Protein AF-A0A8D9DWK7-F1 (afdb_monomer_lite)

Sequence (201 aa):
RKIYSLSERMEHFSRADKKVIRKCDRQAKQMWLTIWAVIVFATLGLVLEPVPPLPQNELEIRATIYGTEHPERRLPLTIKIPFADESASWTYGILYACEVYILMVFYAVFASIAMSILPVTLIHARGQYEILSQFVRLIGREHRNYLGERIFYLNIGKNKFVVIEKEKEDSLGFLTPNQLKRRREKMRVEELRRQKVYEAY

pLDDT: mean 83.46, std 10.23, range [48.53, 94.69]

Structure (mmCIF, N/CA/C/O backbone):
data_AF-A0A8D9DWK7-F1
#
_entry.id   AF-A0A8D9DWK7-F1
#
loop_
_atom_site.group_PDB
_atom_site.id
_atom_site.type_symbol
_atom_site.label_atom_id
_atom_site.label_alt_id
_atom_site.label_comp_id
_atom_site.label_asym_id
_atom_site.label_entity_id
_atom_site.label_seq_id
_atom_site.pdbx_PDB_ins_code
_atom_site.Cartn_x
_atom_site.Cartn_y
_atom_site.Cartn_z
_atom_site.occupancy
_atom_site.B_iso_or_equiv
_atom_site.auth_seq_id
_atom_site.auth_comp_id
_atom_site.auth_asym_id
_atom_site.auth_atom_id
_atom_site.pdbx_PDB_model_num
ATOM 1 N N . ARG A 1 1 ? -20.701 22.281 8.765 1.00 67.50 1 ARG A N 1
ATOM 2 C CA . ARG A 1 1 ? -20.808 21.983 10.222 1.00 67.50 1 ARG A CA 1
ATOM 3 C C . ARG A 1 1 ? -21.185 20.527 10.537 1.00 67.50 1 ARG A C 1
ATOM 5 O O . ARG A 1 1 ? -20.468 19.929 11.321 1.00 67.50 1 ARG A O 1
ATOM 12 N N . LYS A 1 2 ? -22.224 19.921 9.931 1.00 73.81 2 LYS A N 1
ATOM 13 C CA . LYS A 1 2 ? -22.641 18.530 10.250 1.00 73.81 2 LYS A CA 1
ATOM 14 C C . LYS A 1 2 ? -21.576 17.445 9.974 1.00 73.81 2 LYS A C 1
ATOM 16 O O . LYS A 1 2 ? -21.460 16.512 10.759 1.00 73.81 2 LYS A O 1
ATOM 21 N N . ILE A 1 3 ? -20.770 17.590 8.917 1.00 71.31 3 ILE A N 1
ATOM 22 C CA . ILE A 1 3 ? -19.713 16.618 8.558 1.00 71.31 3 ILE A CA 1
ATOM 23 C C . ILE A 1 3 ? -18.600 16.575 9.619 1.00 71.31 3 ILE A C 1
ATOM 25 O O . ILE A 1 3 ? -18.246 15.499 10.091 1.00 71.31 3 ILE A O 1
ATOM 29 N N . TYR A 1 4 ? -18.124 17.737 10.077 1.00 74.88 4 TYR A N 1
ATOM 30 C CA . TYR A 1 4 ? -17.103 17.828 11.129 1.00 74.88 4 TYR A CA 1
ATOM 31 C C . TYR A 1 4 ? -17.552 17.178 12.442 1.00 74.88 4 TYR A C 1
ATOM 33 O O . TYR A 1 4 ? -16.812 16.384 13.012 1.00 74.88 4 TYR A O 1
ATOM 41 N N . SER A 1 5 ? -18.797 17.419 12.872 1.00 76.31 5 SER A N 1
ATOM 42 C CA . SER A 1 5 ? -19.328 16.786 14.089 1.00 76.31 5 SER A CA 1
ATOM 43 C C . SER A 1 5 ? -19.478 15.265 13.973 1.00 76.31 5 SER A C 1
ATOM 45 O O . SER A 1 5 ? -19.473 14.565 14.983 1.00 76.31 5 SER A O 1
ATOM 47 N N . LEU A 1 6 ? -19.643 14.743 12.752 1.00 67.38 6 LEU A N 1
ATOM 48 C CA . LEU A 1 6 ? -19.707 13.304 12.510 1.00 67.38 6 LEU A CA 1
ATOM 49 C C . LEU A 1 6 ? -18.304 12.687 12.584 1.00 67.38 6 LEU A C 1
ATOM 51 O O . LEU A 1 6 ? -18.122 11.677 13.256 1.00 67.38 6 LEU A O 1
ATOM 55 N N . SER A 1 7 ? -17.316 13.351 11.975 1.00 71.00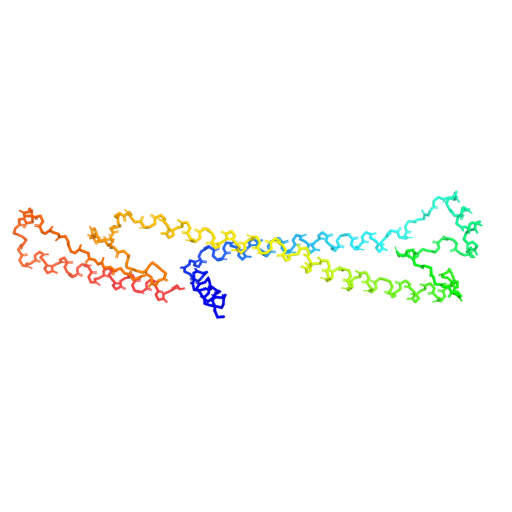 7 SER A N 1
ATOM 56 C CA . SER A 1 7 ? -15.902 12.962 12.027 1.00 71.00 7 SER A CA 1
ATOM 57 C C . SER A 1 7 ? -15.370 12.912 13.461 1.00 71.00 7 SER A C 1
ATOM 59 O O . SER A 1 7 ? -14.775 11.920 13.868 1.00 71.00 7 SER A O 1
ATOM 61 N N . GLU A 1 8 ? -15.652 13.940 14.262 1.00 75.19 8 GLU A N 1
ATOM 62 C CA . GLU A 1 8 ? -15.210 14.031 15.660 1.00 75.19 8 GLU A CA 1
ATOM 63 C C . GLU A 1 8 ? -15.823 12.917 16.532 1.00 75.19 8 GLU A C 1
ATOM 65 O O . GLU A 1 8 ? -15.163 12.312 17.379 1.00 75.19 8 GLU A O 1
ATOM 70 N N . ARG A 1 9 ? -17.090 12.561 16.275 1.00 70.81 9 ARG A N 1
ATOM 71 C CA . ARG A 1 9 ? -17.727 11.405 16.923 1.00 70.81 9 ARG A CA 1
ATOM 72 C C . ARG A 1 9 ? -17.075 10.092 16.494 1.00 70.81 9 ARG A C 1
ATOM 74 O O . ARG A 1 9 ? -16.849 9.239 17.349 1.00 70.81 9 ARG A O 1
ATOM 81 N N . MET A 1 10 ? -16.757 9.928 15.210 1.00 66.69 10 MET A N 1
ATOM 82 C CA . MET A 1 10 ? -16.083 8.731 14.693 1.00 66.69 10 MET A CA 1
ATOM 83 C C . MET A 1 10 ? -14.682 8.551 15.291 1.00 66.69 10 MET A C 1
ATOM 85 O O . MET A 1 10 ? -14.322 7.426 15.633 1.00 66.69 10 MET A O 1
ATOM 89 N N . GLU A 1 11 ? -13.925 9.630 15.502 1.00 71.25 11 GLU A N 1
ATOM 90 C CA . GLU A 1 11 ? -12.631 9.569 16.198 1.00 71.25 11 GLU A CA 1
ATOM 91 C C . GLU A 1 11 ? -12.769 9.118 17.652 1.00 71.25 11 GLU A C 1
ATOM 93 O O . GLU A 1 11 ? -12.003 8.269 18.118 1.00 71.25 11 GLU A O 1
ATOM 98 N N . HIS A 1 12 ? -13.765 9.640 18.372 1.00 71.75 12 HIS A N 1
ATOM 99 C CA . HIS A 1 12 ? -14.040 9.202 19.737 1.00 71.75 12 HIS A CA 1
ATOM 100 C C . HIS A 1 12 ? -14.403 7.714 19.804 1.00 71.75 12 HIS A C 1
ATOM 102 O O . HIS A 1 12 ? -13.916 7.014 20.694 1.00 71.75 12 HIS A O 1
ATOM 108 N N . PHE A 1 13 ? -15.200 7.214 18.853 1.00 66.00 13 PHE A N 1
ATOM 109 C CA . PHE A 1 13 ? -15.535 5.791 18.766 1.00 66.00 13 PHE A CA 1
ATOM 110 C C . PHE A 1 13 ? -14.315 4.923 18.458 1.00 66.00 13 PHE A C 1
ATOM 112 O O . PHE A 1 13 ? -14.134 3.891 19.105 1.00 66.00 13 PHE A O 1
ATOM 119 N N . SER A 1 14 ? -13.444 5.359 17.544 1.00 64.25 14 SER A N 1
ATOM 120 C CA . SER A 1 14 ? -12.220 4.625 17.214 1.00 64.25 14 SER A CA 1
ATOM 121 C C . SER A 1 14 ? -11.303 4.424 18.420 1.00 64.25 14 SER A C 1
ATOM 123 O O . SER A 1 14 ? -10.562 3.454 18.430 1.00 64.25 14 SER A O 1
ATOM 125 N N . ARG A 1 15 ? -11.354 5.275 19.456 1.00 71.12 15 ARG A N 1
ATOM 126 C CA . ARG A 1 15 ? -10.507 5.149 20.66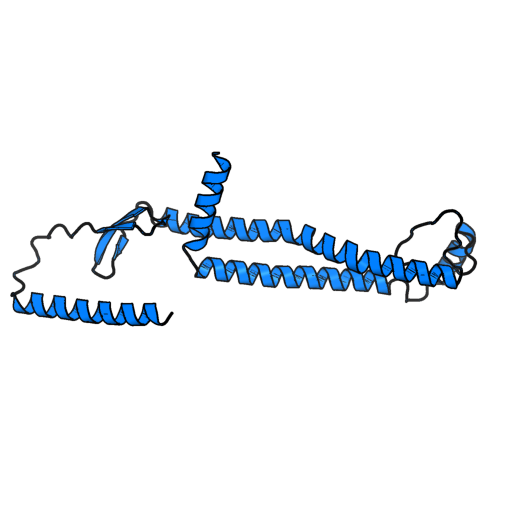1 1.00 71.12 15 ARG A CA 1
ATOM 127 C C . ARG A 1 15 ? -11.063 4.215 21.745 1.00 71.12 15 ARG A C 1
ATOM 129 O O . ARG A 1 15 ? -10.357 3.960 22.719 1.00 71.12 15 ARG A O 1
ATOM 136 N N . ALA A 1 16 ? -12.292 3.715 21.604 1.00 72.88 16 ALA A N 1
ATOM 137 C CA . ALA A 1 16 ? -12.978 2.982 22.670 1.00 72.88 16 ALA A CA 1
ATOM 138 C C . ALA A 1 16 ? -12.396 1.582 22.942 1.00 72.88 16 ALA A C 1
ATOM 140 O O . ALA A 1 16 ? -12.347 1.161 24.096 1.00 72.88 16 ALA A O 1
ATOM 141 N N . ASP A 1 17 ? -11.911 0.876 21.912 1.00 81.62 17 ASP A N 1
ATOM 142 C CA . ASP A 1 17 ? -11.337 -0.467 22.062 1.00 81.62 17 ASP A CA 1
ATOM 143 C C . ASP A 1 17 ? -9.911 -0.552 21.497 1.00 81.62 17 ASP A C 1
ATOM 145 O O . ASP A 1 17 ? -9.681 -0.775 20.304 1.00 81.62 17 ASP A O 1
ATOM 149 N N . LYS A 1 18 ? -8.923 -0.444 22.396 1.00 83.75 18 LYS A N 1
ATOM 150 C CA . LYS A 1 18 ? -7.494 -0.564 22.064 1.00 83.75 18 LYS A CA 1
ATOM 151 C C . LYS A 1 18 ? -7.148 -1.901 21.388 1.00 83.75 18 LYS A C 1
ATOM 153 O O . LYS A 1 18 ? -6.175 -1.947 20.635 1.00 83.75 18 LYS A O 1
ATOM 158 N N . LYS A 1 19 ? -7.887 -2.990 21.646 1.00 88.00 19 LYS A N 1
ATOM 159 C CA . LYS A 1 19 ? -7.605 -4.306 21.046 1.00 88.00 19 LYS A CA 1
ATOM 160 C C . LYS A 1 19 ? -7.965 -4.319 19.564 1.00 88.00 19 LYS A C 1
ATOM 162 O O . LYS A 1 19 ? -7.156 -4.784 18.761 1.00 88.00 19 LYS A O 1
ATOM 167 N N . VAL A 1 20 ? -9.129 -3.774 19.203 1.00 87.44 20 VAL A N 1
ATOM 168 C CA . VAL A 1 20 ? -9.559 -3.662 17.798 1.00 87.44 20 VAL A CA 1
ATOM 169 C C . VAL A 1 20 ? -8.602 -2.755 17.025 1.00 87.44 20 VAL A C 1
ATOM 171 O O . VAL A 1 20 ? -8.121 -3.154 15.967 1.00 87.44 20 VAL A O 1
ATOM 174 N N . ILE A 1 21 ? -8.212 -1.609 17.598 1.00 86.94 21 ILE A N 1
ATOM 175 C CA . ILE A 1 21 ? -7.239 -0.696 16.972 1.00 86.94 21 ILE A CA 1
ATOM 176 C C . ILE A 1 21 ? -5.911 -1.407 16.691 1.00 86.94 21 ILE A C 1
ATOM 178 O O . ILE A 1 21 ? -5.421 -1.367 15.566 1.00 86.94 21 ILE A O 1
ATOM 182 N N . ARG A 1 22 ? -5.330 -2.098 17.686 1.00 90.56 22 ARG A N 1
ATOM 183 C CA . ARG A 1 22 ? -4.053 -2.820 17.517 1.00 90.56 22 ARG A CA 1
ATOM 184 C C . ARG A 1 22 ? -4.144 -3.913 16.449 1.00 90.56 22 ARG A C 1
ATOM 186 O O . ARG A 1 22 ? -3.185 -4.131 15.713 1.00 90.56 22 ARG A O 1
ATOM 193 N N . LYS A 1 23 ? -5.286 -4.601 16.357 1.00 92.25 23 LYS A N 1
ATOM 194 C CA . LYS A 1 23 ? -5.543 -5.614 15.325 1.00 92.25 23 LYS A CA 1
ATOM 195 C C . LYS A 1 23 ? -5.585 -4.980 13.930 1.00 92.25 23 LYS A C 1
ATOM 197 O O . LYS A 1 23 ? -4.902 -5.477 13.037 1.00 92.25 23 LYS A O 1
ATOM 202 N N . CYS A 1 24 ? -6.323 -3.882 13.758 1.00 90.75 24 CYS A N 1
ATOM 203 C CA . CYS A 1 24 ? -6.391 -3.138 12.498 1.00 90.75 24 CYS A CA 1
ATOM 204 C C . CYS A 1 24 ? -5.027 -2.553 12.095 1.00 90.75 24 CYS A C 1
ATOM 206 O O . CYS A 1 24 ? -4.643 -2.680 10.938 1.00 90.75 24 CYS A O 1
ATOM 208 N N . ASP A 1 25 ? -4.265 -1.990 13.037 1.00 90.62 25 ASP A N 1
ATOM 209 C CA . ASP A 1 25 ? -2.913 -1.460 12.794 1.00 90.62 25 ASP A CA 1
ATOM 210 C C . ASP A 1 25 ? -1.948 -2.556 12.318 1.00 90.62 25 ASP A C 1
ATOM 212 O O . ASP A 1 25 ? -1.252 -2.392 11.316 1.00 90.62 25 ASP A O 1
ATOM 216 N N . ARG A 1 26 ? -1.955 -3.726 12.974 1.00 94.19 26 ARG A N 1
ATOM 217 C CA . ARG A 1 26 ? -1.143 -4.873 12.540 1.00 94.19 26 ARG A CA 1
ATOM 218 C C . ARG A 1 26 ? -1.507 -5.321 11.122 1.00 94.19 26 ARG A C 1
ATOM 220 O O . ARG A 1 26 ? -0.609 -5.598 10.330 1.00 94.19 26 ARG A O 1
ATOM 227 N N . GLN A 1 27 ? -2.800 -5.382 10.803 1.00 94.19 27 GLN A N 1
ATOM 228 C CA . GLN A 1 27 ? -3.271 -5.738 9.462 1.00 94.19 27 GLN A CA 1
ATOM 229 C C . GLN A 1 27 ? -2.859 -4.694 8.418 1.00 94.19 27 GLN A C 1
ATOM 231 O O . GLN A 1 27 ? -2.361 -5.066 7.359 1.00 94.19 27 GLN A O 1
ATOM 236 N N . ALA A 1 28 ? -2.993 -3.403 8.732 1.00 91.12 28 ALA A N 1
ATOM 237 C CA . ALA A 1 28 ? -2.584 -2.316 7.850 1.00 91.12 28 ALA A CA 1
ATOM 238 C C . ALA A 1 28 ? -1.074 -2.350 7.568 1.00 91.12 28 ALA A C 1
ATOM 240 O O . ALA A 1 28 ? -0.671 -2.256 6.413 1.00 91.12 28 ALA A O 1
ATOM 241 N N . LYS A 1 29 ? -0.241 -2.576 8.593 1.00 92.44 29 LYS A N 1
ATOM 242 C CA . LYS A 1 29 ? 1.216 -2.725 8.441 1.00 92.44 29 LYS A CA 1
ATOM 243 C C . LYS A 1 29 ? 1.595 -3.915 7.568 1.00 92.44 29 LYS A C 1
ATOM 245 O O . LYS A 1 29 ? 2.410 -3.773 6.663 1.00 92.44 29 LYS A O 1
ATOM 250 N N . GLN A 1 30 ? 0.998 -5.081 7.815 1.00 94.38 30 GLN A N 1
ATOM 251 C CA . GLN A 1 30 ? 1.268 -6.281 7.020 1.00 94.38 30 GLN A CA 1
ATOM 252 C C . GLN A 1 30 ? 0.886 -6.079 5.550 1.00 94.38 30 GLN A C 1
ATOM 254 O O . GLN A 1 30 ? 1.629 -6.454 4.644 1.00 94.38 30 GLN A O 1
ATOM 259 N N . MET A 1 31 ? -0.261 -5.454 5.313 1.00 93.38 31 MET A N 1
ATOM 260 C CA . MET A 1 31 ? -0.733 -5.141 3.975 1.00 93.38 31 MET A CA 1
ATOM 261 C C . MET A 1 31 ? 0.151 -4.108 3.274 1.00 93.38 31 MET A C 1
ATOM 263 O O . MET A 1 31 ? 0.509 -4.312 2.120 1.00 93.38 31 MET A O 1
ATOM 267 N N . TRP A 1 32 ? 0.559 -3.049 3.977 1.00 90.81 32 TRP A N 1
ATOM 268 C CA . TRP A 1 32 ? 1.497 -2.053 3.460 1.00 90.81 32 TRP A CA 1
ATOM 269 C C . TRP A 1 32 ? 2.817 -2.695 3.029 1.00 90.81 32 TRP A C 1
ATOM 271 O O . TRP A 1 32 ? 3.271 -2.460 1.914 1.00 90.81 32 TRP A O 1
ATOM 281 N N . LEU A 1 33 ? 3.391 -3.560 3.873 1.00 93.25 33 LEU A N 1
ATOM 282 C CA . LEU A 1 33 ? 4.607 -4.312 3.549 1.00 93.25 33 LEU A CA 1
ATOM 283 C C . LEU A 1 33 ? 4.420 -5.201 2.315 1.00 93.25 33 LEU A C 1
ATOM 285 O O . LEU A 1 33 ? 5.313 -5.281 1.480 1.00 93.25 33 LEU A O 1
ATOM 289 N N . THR A 1 34 ? 3.254 -5.837 2.181 1.00 93.94 34 THR A N 1
ATOM 290 C CA . THR A 1 34 ? 2.943 -6.698 1.030 1.00 93.94 34 THR A CA 1
ATOM 291 C C . THR A 1 34 ? 2.846 -5.882 -0.260 1.00 93.94 34 THR A C 1
ATOM 293 O O . THR A 1 34 ? 3.445 -6.257 -1.262 1.00 93.94 34 THR A O 1
ATOM 296 N N . ILE A 1 35 ? 2.148 -4.741 -0.233 1.00 93.19 35 ILE A N 1
ATOM 297 C CA . ILE A 1 35 ? 2.045 -3.823 -1.378 1.00 93.19 35 ILE A CA 1
ATOM 298 C C . ILE A 1 35 ? 3.435 -3.316 -1.773 1.00 93.19 35 ILE A C 1
ATOM 300 O O . ILE A 1 35 ? 3.789 -3.359 -2.947 1.00 93.19 35 ILE A O 1
ATOM 304 N N . TRP A 1 36 ? 4.244 -2.894 -0.798 1.00 92.94 36 TRP A N 1
ATOM 305 C CA . TRP A 1 36 ? 5.612 -2.446 -1.051 1.00 92.94 36 TRP A CA 1
ATOM 306 C C . TRP A 1 36 ? 6.482 -3.531 -1.669 1.00 92.94 36 TRP A C 1
ATOM 308 O O . TRP A 1 36 ? 7.180 -3.256 -2.638 1.00 92.94 36 TRP A O 1
ATOM 318 N N . ALA A 1 37 ? 6.416 -4.761 -1.156 1.00 93.75 37 ALA A N 1
ATOM 319 C CA . ALA A 1 37 ? 7.161 -5.876 -1.725 1.00 93.75 37 ALA A CA 1
ATOM 320 C C . ALA A 1 37 ? 6.779 -6.099 -3.195 1.00 93.75 37 ALA A C 1
ATOM 322 O O . ALA A 1 37 ? 7.657 -6.153 -4.049 1.00 93.75 37 ALA A O 1
ATOM 323 N N . VAL A 1 38 ? 5.478 -6.153 -3.505 1.00 94.69 38 VAL A N 1
ATOM 324 C CA . VAL A 1 38 ? 4.989 -6.324 -4.883 1.00 94.69 38 VAL A CA 1
ATOM 325 C C . VAL A 1 38 ? 5.476 -5.196 -5.794 1.00 94.69 38 VAL A C 1
ATOM 327 O O . VAL A 1 38 ? 5.952 -5.472 -6.891 1.00 94.69 38 VAL A O 1
ATOM 330 N N . ILE A 1 39 ? 5.404 -3.942 -5.340 1.00 93.19 39 ILE A N 1
ATOM 331 C CA . ILE A 1 39 ? 5.868 -2.787 -6.117 1.00 93.19 39 ILE A CA 1
ATOM 332 C C . ILE A 1 39 ? 7.373 -2.869 -6.371 1.00 93.19 39 ILE A C 1
ATOM 334 O O . ILE A 1 39 ? 7.786 -2.688 -7.508 1.00 93.19 39 ILE A O 1
ATOM 338 N N . VAL A 1 40 ? 8.180 -3.181 -5.353 1.00 91.19 40 VAL A N 1
ATOM 339 C CA . VAL A 1 40 ? 9.640 -3.310 -5.490 1.00 91.19 40 VAL A CA 1
ATOM 340 C C . VAL A 1 40 ? 10.010 -4.435 -6.456 1.00 91.19 40 VAL A C 1
ATOM 342 O O . VAL A 1 40 ? 10.889 -4.255 -7.293 1.00 91.19 40 VAL A O 1
ATOM 345 N N . PHE A 1 41 ? 9.339 -5.587 -6.384 1.00 93.94 41 PHE A N 1
ATOM 346 C CA . PHE A 1 41 ? 9.583 -6.674 -7.334 1.00 93.94 41 PHE A CA 1
ATOM 347 C C . PHE A 1 41 ? 9.165 -6.299 -8.759 1.00 93.94 41 PHE A C 1
ATOM 349 O O . PHE A 1 41 ? 9.885 -6.616 -9.703 1.00 93.94 41 PHE A O 1
ATOM 356 N N . ALA A 1 42 ? 8.042 -5.597 -8.923 1.00 92.06 42 ALA A N 1
ATOM 357 C CA . ALA A 1 42 ? 7.590 -5.133 -10.230 1.00 92.06 42 ALA A CA 1
ATOM 358 C C . ALA A 1 42 ? 8.547 -4.094 -10.835 1.00 92.06 42 ALA A C 1
ATOM 360 O O . ALA A 1 42 ? 8.913 -4.211 -12.002 1.00 92.06 42 ALA A O 1
ATOM 361 N N . THR A 1 43 ? 9.000 -3.108 -10.052 1.00 90.94 43 THR A N 1
ATOM 362 C CA . THR A 1 43 ? 9.959 -2.102 -10.531 1.00 90.94 43 THR A CA 1
ATOM 363 C C . THR A 1 43 ? 11.315 -2.717 -10.835 1.00 90.94 43 THR A C 1
ATOM 365 O O . THR A 1 43 ? 11.912 -2.376 -11.852 1.00 90.94 43 THR A O 1
ATOM 368 N N . LEU A 1 44 ? 11.783 -3.665 -10.019 1.00 91.19 44 LEU A N 1
ATOM 369 C CA . LEU A 1 44 ? 13.006 -4.407 -10.307 1.00 91.19 44 LEU A CA 1
ATOM 370 C C . LEU A 1 44 ? 12.886 -5.187 -11.622 1.00 91.19 44 LEU A C 1
ATOM 372 O O . LEU A 1 44 ? 13.817 -5.168 -12.418 1.00 91.19 44 LEU A O 1
ATOM 376 N N . GLY A 1 45 ? 11.737 -5.820 -11.877 1.00 91.56 45 GLY A N 1
ATOM 377 C CA . GLY A 1 45 ? 11.457 -6.498 -13.143 1.00 91.56 45 GLY A CA 1
ATOM 378 C C . GLY A 1 45 ? 11.577 -5.564 -14.349 1.00 91.56 45 GLY A C 1
ATOM 379 O O . GLY A 1 45 ? 12.275 -5.904 -15.296 1.00 91.56 45 GLY A O 1
ATOM 380 N N . LEU A 1 46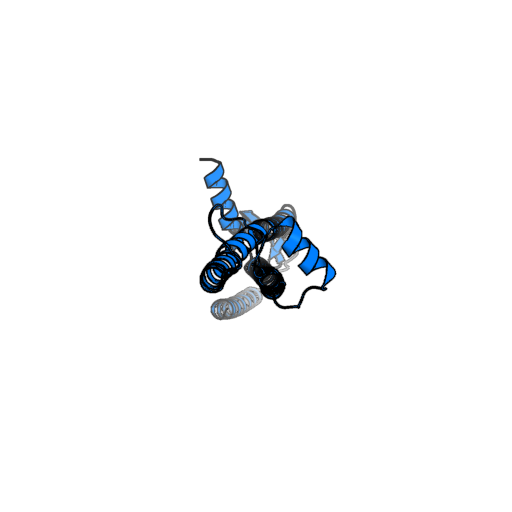 ? 10.987 -4.367 -14.277 1.00 90.94 46 LEU A N 1
ATOM 381 C CA . LEU A 1 46 ? 11.066 -3.357 -15.344 1.00 90.94 46 LEU A CA 1
ATOM 382 C C . LEU A 1 46 ? 12.494 -2.838 -15.569 1.00 90.94 46 LEU A C 1
ATOM 384 O O . LEU A 1 46 ? 12.911 -2.620 -16.700 1.00 90.94 46 LEU A O 1
ATOM 388 N N . VAL A 1 47 ? 13.268 -2.655 -14.496 1.00 90.56 47 VAL A N 1
ATOM 389 C CA . VAL A 1 47 ? 14.669 -2.209 -14.598 1.00 90.56 47 VAL A CA 1
ATOM 390 C C . VAL A 1 47 ? 15.574 -3.317 -15.146 1.00 90.56 47 VAL A C 1
ATOM 392 O O . VAL A 1 47 ? 16.558 -3.025 -15.821 1.00 90.56 47 VAL A O 1
ATOM 395 N N . LEU A 1 48 ? 15.262 -4.586 -14.867 1.00 90.94 48 LEU A N 1
ATOM 396 C CA . LEU A 1 48 ? 16.030 -5.734 -15.353 1.00 90.94 48 LEU A CA 1
ATOM 397 C C . LEU A 1 48 ? 15.600 -6.217 -16.743 1.00 90.94 48 LEU A C 1
ATOM 399 O O . LEU A 1 48 ? 16.388 -6.887 -17.401 1.00 90.94 48 LEU A O 1
ATOM 403 N N . GLU A 1 49 ? 14.402 -5.872 -17.215 1.00 89.50 49 GLU A N 1
ATOM 404 C CA . GLU A 1 49 ? 13.888 -6.215 -18.549 1.00 89.50 49 GLU A CA 1
ATOM 405 C C . GLU A 1 49 ? 14.852 -5.916 -19.718 1.00 89.50 49 GLU A C 1
ATOM 407 O O . GLU A 1 49 ? 14.960 -6.758 -20.614 1.00 89.50 49 GLU A O 1
ATOM 412 N N . PRO A 1 50 ? 15.591 -4.788 -19.753 1.00 87.25 50 PRO A N 1
ATOM 413 C CA . PRO A 1 50 ? 16.528 -4.524 -20.843 1.00 87.25 50 PRO A CA 1
ATOM 414 C C . PRO A 1 50 ? 17.826 -5.346 -20.778 1.00 87.25 50 PRO A C 1
ATOM 416 O O . PRO A 1 50 ? 18.550 -5.371 -21.772 1.00 87.25 50 PRO A O 1
ATOM 419 N N . VAL A 1 51 ? 18.132 -6.015 -19.657 1.00 87.75 51 VAL A N 1
ATOM 420 C CA . VAL A 1 51 ? 19.419 -6.707 -19.431 1.00 87.75 51 VAL A CA 1
ATOM 421 C C . VAL A 1 51 ? 19.588 -7.985 -20.270 1.00 87.75 51 VAL A C 1
ATOM 423 O O . VAL A 1 51 ? 20.677 -8.185 -20.812 1.00 87.75 51 VAL A O 1
ATOM 426 N N . PRO A 1 52 ? 18.582 -8.874 -20.406 1.00 91.25 52 PRO A N 1
ATOM 427 C CA . PRO A 1 52 ? 18.698 -10.041 -21.270 1.00 91.25 52 PRO A CA 1
ATOM 428 C C . PRO A 1 52 ? 18.876 -9.644 -22.744 1.00 91.25 52 PRO A C 1
ATOM 430 O O . PRO A 1 52 ? 18.197 -8.726 -23.217 1.00 91.25 52 PRO A O 1
ATOM 433 N N . PRO A 1 53 ? 19.742 -10.345 -23.497 1.00 89.62 53 PRO A N 1
ATOM 434 C CA . PRO A 1 53 ? 19.910 -10.090 -24.922 1.00 89.62 53 PRO A CA 1
ATOM 435 C C . PRO A 1 53 ? 18.633 -10.447 -25.695 1.00 89.62 53 PRO A C 1
ATOM 437 O O . PRO A 1 53 ? 17.968 -11.438 -25.384 1.00 89.62 53 PRO A O 1
ATOM 440 N N . LEU A 1 54 ? 18.302 -9.653 -26.718 1.00 90.19 54 LEU A N 1
ATOM 441 C CA . LEU A 1 54 ? 17.200 -9.976 -27.626 1.00 90.19 54 LEU A CA 1
ATOM 442 C C . LEU A 1 54 ? 17.613 -11.062 -28.621 1.00 90.19 54 LEU A C 1
ATOM 444 O O . LEU A 1 54 ? 18.789 -11.149 -28.991 1.00 90.19 54 LEU A O 1
ATOM 448 N N . PRO A 1 55 ? 16.648 -11.844 -29.124 1.00 93.62 55 PRO A N 1
ATOM 449 C CA . PRO A 1 55 ? 16.886 -12.684 -30.285 1.00 93.62 55 PRO A CA 1
ATOM 450 C C . PRO A 1 55 ? 17.189 -11.825 -31.533 1.00 93.62 55 PRO A C 1
ATOM 452 O O . PRO A 1 55 ? 16.722 -10.693 -31.672 1.00 93.62 55 PRO A O 1
ATOM 455 N N . GLN A 1 56 ? 18.006 -12.361 -32.448 1.00 93.88 56 GLN A N 1
ATOM 456 C CA . GLN A 1 56 ? 18.543 -11.628 -33.611 1.00 93.88 56 GLN A CA 1
ATOM 457 C C . GLN A 1 56 ? 17.457 -11.059 -34.534 1.00 93.88 56 GLN A C 1
ATOM 459 O O . GLN A 1 56 ? 17.581 -9.934 -35.010 1.00 93.88 56 GLN A O 1
ATOM 464 N N . ASN A 1 57 ? 16.360 -11.792 -34.717 1.00 94.62 57 ASN A N 1
ATOM 465 C CA . ASN A 1 57 ? 15.204 -11.351 -35.499 1.00 94.62 57 ASN A CA 1
ATOM 466 C C . ASN A 1 57 ? 14.594 -10.036 -34.975 1.00 94.62 57 ASN A C 1
ATOM 468 O O . ASN A 1 57 ? 14.187 -9.186 -35.761 1.00 94.62 57 ASN A O 1
ATOM 472 N N . GLU A 1 58 ? 14.541 -9.833 -33.657 1.00 90.31 58 GLU A N 1
ATOM 473 C CA . GLU A 1 58 ? 14.012 -8.599 -33.067 1.00 90.31 58 GLU A CA 1
ATOM 474 C C . GLU A 1 58 ? 14.979 -7.421 -33.218 1.00 90.31 58 GLU A C 1
ATOM 476 O O . GLU A 1 58 ? 14.539 -6.284 -33.414 1.00 90.31 58 GLU A O 1
ATOM 481 N N . LEU A 1 59 ? 16.289 -7.682 -33.165 1.00 91.44 59 LEU A N 1
ATOM 482 C CA . LEU A 1 59 ? 17.315 -6.667 -33.416 1.00 91.44 59 LEU A CA 1
ATOM 483 C C . LEU A 1 59 ? 17.246 -6.157 -34.859 1.00 91.44 59 LEU A C 1
ATOM 485 O O . LEU A 1 59 ? 17.278 -4.947 -35.075 1.00 91.44 59 LEU A O 1
ATOM 489 N N . GLU A 1 60 ? 17.079 -7.060 -35.828 1.00 92.38 60 GLU A N 1
ATOM 490 C CA . GLU A 1 60 ? 16.926 -6.713 -37.247 1.00 92.38 60 GLU A CA 1
ATOM 491 C C . GLU A 1 60 ? 15.679 -5.857 -37.490 1.00 92.38 60 GLU A C 1
ATOM 493 O O . GLU A 1 60 ? 15.750 -4.823 -38.159 1.00 92.38 60 GLU A O 1
ATOM 498 N N . ILE A 1 61 ? 14.543 -6.232 -36.892 1.00 89.62 61 ILE A N 1
ATOM 499 C CA . ILE A 1 61 ? 13.302 -5.450 -36.972 1.00 89.62 61 ILE A CA 1
ATOM 500 C C . ILE A 1 61 ? 13.514 -4.050 -36.389 1.00 89.62 61 ILE A C 1
ATOM 502 O O . ILE A 1 61 ? 13.102 -3.063 -36.999 1.00 89.62 61 ILE A O 1
ATOM 506 N N . ARG A 1 62 ? 14.172 -3.937 -35.229 1.00 85.56 62 ARG A N 1
ATOM 507 C CA . ARG A 1 62 ? 14.432 -2.639 -34.591 1.00 85.56 62 ARG A CA 1
ATOM 508 C C . ARG A 1 62 ? 15.354 -1.758 -35.423 1.00 85.56 62 ARG A C 1
ATOM 510 O O . ARG A 1 62 ? 15.013 -0.601 -35.650 1.00 85.56 62 ARG A O 1
ATOM 517 N N . ALA A 1 63 ? 16.463 -2.305 -35.914 1.00 87.62 63 ALA A N 1
ATOM 518 C CA . ALA A 1 63 ? 17.387 -1.578 -36.777 1.00 87.62 63 ALA A CA 1
ATOM 519 C C . ALA A 1 63 ? 16.685 -1.080 -38.051 1.00 87.62 63 ALA A C 1
ATOM 521 O O . ALA A 1 63 ? 16.843 0.075 -38.435 1.00 87.62 63 ALA A O 1
ATOM 522 N N . THR A 1 64 ? 15.843 -1.920 -38.662 1.00 89.44 64 THR A N 1
ATOM 523 C CA . THR A 1 64 ? 15.185 -1.601 -39.939 1.00 89.44 64 THR A CA 1
ATOM 524 C C . THR A 1 64 ? 14.030 -0.608 -39.783 1.00 89.44 64 THR A C 1
ATOM 526 O O . THR A 1 64 ? 13.906 0.318 -40.579 1.00 89.44 64 THR A O 1
ATOM 529 N N . ILE A 1 65 ? 13.170 -0.780 -38.772 1.00 87.81 65 ILE A N 1
ATOM 530 C CA . ILE A 1 65 ? 11.975 0.062 -38.582 1.00 87.81 65 ILE A CA 1
ATOM 531 C C . ILE A 1 65 ? 12.319 1.374 -37.877 1.00 87.81 65 ILE A C 1
ATOM 533 O O . ILE A 1 65 ? 11.738 2.413 -38.192 1.00 87.81 65 ILE A O 1
ATOM 537 N N . TYR A 1 66 ? 13.222 1.334 -36.896 1.00 81.38 66 TYR A N 1
ATOM 538 C CA . TYR A 1 66 ? 13.523 2.491 -36.054 1.00 81.38 66 TYR A CA 1
ATOM 539 C C . TYR A 1 66 ? 14.812 3.215 -36.432 1.00 81.38 66 TYR A C 1
ATOM 541 O O . TYR A 1 66 ? 15.028 4.308 -35.918 1.00 81.38 66 TYR A O 1
ATOM 549 N N . GLY A 1 67 ? 15.628 2.658 -37.334 1.00 83.69 67 GLY A N 1
ATOM 550 C CA . GLY A 1 67 ? 16.850 3.304 -37.817 1.00 83.69 67 GLY A CA 1
ATOM 551 C C . GLY A 1 67 ? 17.900 3.529 -36.728 1.00 83.69 67 GLY A C 1
ATOM 552 O O . GLY A 1 67 ? 18.681 4.467 -36.829 1.00 83.69 67 GLY A O 1
ATOM 553 N N . THR A 1 68 ? 17.888 2.722 -35.664 1.00 83.56 68 THR A N 1
ATOM 554 C CA . THR A 1 68 ? 18.801 2.858 -34.520 1.00 83.56 68 THR A CA 1
ATOM 555 C C . THR A 1 68 ? 20.167 2.255 -34.830 1.00 83.56 68 THR A C 1
ATOM 557 O O . THR A 1 68 ? 20.224 1.102 -35.265 1.00 83.56 68 THR A O 1
ATOM 560 N N . GLU A 1 69 ? 21.251 2.972 -34.526 1.00 84.44 69 GLU A N 1
ATOM 561 C CA . GLU A 1 69 ? 22.625 2.477 -34.718 1.00 84.44 69 GLU A CA 1
ATOM 562 C C . GLU A 1 69 ? 22.977 1.329 -33.756 1.00 84.44 69 GLU A C 1
ATOM 564 O O . GLU A 1 69 ? 23.687 0.399 -34.138 1.00 84.44 69 GLU A O 1
ATOM 569 N N . HIS A 1 70 ? 22.439 1.360 -32.530 1.00 87.56 70 HIS A N 1
ATOM 570 C CA . HIS A 1 70 ? 22.671 0.348 -31.489 1.00 87.56 70 HIS A CA 1
ATOM 571 C C . HIS A 1 70 ? 21.356 -0.292 -30.997 1.00 87.56 70 HIS A C 1
ATOM 573 O O . HIS A 1 70 ? 20.869 0.057 -29.915 1.00 87.56 70 HIS A O 1
ATOM 579 N N . PRO A 1 71 ? 20.741 -1.217 -31.764 1.00 87.00 71 PRO A N 1
ATOM 580 C CA . PRO A 1 71 ? 19.443 -1.820 -31.432 1.00 87.00 71 PRO A CA 1
ATOM 581 C C . PRO A 1 71 ? 19.450 -2.674 -30.149 1.00 87.00 71 PRO A C 1
ATOM 583 O O . PRO A 1 71 ? 18.387 -2.951 -29.586 1.00 87.00 71 PRO A O 1
ATOM 586 N N . GLU A 1 72 ? 20.628 -3.090 -29.677 1.00 88.81 72 GLU A N 1
ATOM 587 C CA . GLU A 1 72 ? 20.829 -3.835 -28.433 1.00 88.81 72 GLU A CA 1
ATOM 588 C C . GLU A 1 72 ? 20.610 -2.988 -27.172 1.00 88.81 72 GLU A C 1
ATOM 590 O O . GLU A 1 72 ? 20.296 -3.530 -26.110 1.00 88.81 72 GLU A O 1
ATOM 595 N N . ARG A 1 73 ? 20.754 -1.660 -27.273 1.00 88.75 73 ARG A N 1
ATOM 596 C CA . ARG A 1 73 ? 20.573 -0.739 -26.148 1.00 88.75 73 ARG A CA 1
ATOM 597 C C . ARG A 1 73 ? 19.105 -0.378 -26.013 1.00 88.75 73 ARG A C 1
ATOM 599 O O . ARG A 1 73 ? 18.505 0.201 -26.914 1.00 88.75 73 ARG A O 1
ATOM 606 N N . ARG A 1 74 ? 18.516 -0.730 -24.872 1.00 88.19 74 ARG A N 1
ATOM 607 C CA . ARG A 1 74 ? 17.087 -0.538 -24.618 1.00 88.19 74 ARG A CA 1
ATOM 608 C C . ARG A 1 74 ? 16.866 0.222 -23.332 1.00 88.19 74 ARG A C 1
ATOM 610 O O . ARG A 1 74 ? 17.314 -0.198 -22.270 1.00 88.19 74 ARG A O 1
ATOM 617 N N . LEU A 1 75 ? 16.140 1.320 -23.450 1.00 89.25 75 LEU A N 1
ATOM 618 C CA . LEU A 1 75 ? 15.611 2.029 -22.304 1.00 89.25 75 LEU A CA 1
ATOM 619 C C . LEU A 1 75 ? 14.441 1.226 -21.693 1.00 89.25 75 LEU A C 1
ATOM 621 O O . LEU A 1 75 ? 13.699 0.582 -22.444 1.00 89.25 75 LEU A O 1
ATOM 625 N N . PRO A 1 76 ? 14.289 1.207 -20.354 1.00 87.75 76 PRO A N 1
ATOM 626 C CA . PRO A 1 76 ? 13.158 0.570 -19.679 1.00 87.75 76 PRO A CA 1
ATOM 627 C C . PRO A 1 76 ? 11.796 1.077 -20.167 1.00 87.75 76 PRO A C 1
ATOM 629 O O . PRO A 1 76 ? 10.831 0.317 -20.216 1.00 87.75 76 PRO A O 1
ATOM 632 N N . LEU A 1 77 ? 11.701 2.356 -20.536 1.00 85.69 77 LEU A N 1
ATOM 633 C CA . LEU A 1 77 ? 10.513 2.940 -21.138 1.00 85.69 77 LEU A CA 1
ATOM 634 C C . LEU A 1 77 ? 10.747 3.181 -22.628 1.00 85.69 77 LEU A C 1
ATOM 636 O O . LEU A 1 77 ? 11.803 3.616 -23.071 1.00 85.69 77 LEU A O 1
ATOM 640 N N . THR A 1 78 ? 9.725 2.914 -23.438 1.00 82.81 78 THR A N 1
ATOM 641 C CA . THR A 1 78 ? 9.780 3.149 -24.890 1.00 82.81 78 THR A CA 1
ATOM 642 C C . THR A 1 78 ? 9.399 4.597 -25.217 1.00 82.81 78 THR A C 1
ATOM 644 O O . THR A 1 78 ? 8.449 4.851 -25.961 1.00 82.81 78 THR A O 1
ATOM 647 N N . ILE A 1 79 ? 10.081 5.562 -24.595 1.00 82.81 79 ILE A N 1
ATOM 648 C CA . ILE A 1 79 ? 9.834 6.991 -24.813 1.00 82.81 79 ILE A CA 1
ATOM 649 C C . ILE A 1 79 ? 10.710 7.455 -25.965 1.00 82.81 79 ILE A C 1
ATOM 651 O O . ILE A 1 79 ? 11.924 7.428 -25.846 1.00 82.81 79 ILE A O 1
ATOM 655 N N . LYS A 1 80 ? 10.081 7.929 -27.047 1.00 83.25 80 LYS A N 1
ATOM 656 C CA . LYS A 1 80 ? 10.803 8.523 -28.173 1.00 83.25 80 LYS A CA 1
ATOM 657 C C . LYS A 1 80 ? 11.031 10.011 -27.970 1.00 83.25 80 LYS A C 1
ATOM 659 O O . LYS A 1 80 ? 10.064 10.772 -27.883 1.00 83.25 80 LYS A O 1
ATOM 664 N N . ILE A 1 81 ? 12.288 10.431 -27.963 1.00 85.38 81 ILE A N 1
ATOM 665 C CA . ILE A 1 81 ? 12.676 11.836 -27.901 1.00 85.38 81 ILE A CA 1
ATOM 666 C C . ILE A 1 81 ? 12.933 12.330 -29.327 1.00 85.38 81 ILE A C 1
ATOM 668 O O . ILE A 1 81 ? 13.844 11.848 -30.001 1.00 85.38 81 ILE A O 1
ATOM 672 N N . PRO A 1 82 ? 12.149 13.301 -29.828 1.00 82.56 82 PRO A N 1
ATOM 673 C CA . PRO A 1 82 ? 12.423 13.860 -31.139 1.00 82.56 82 PRO A CA 1
ATOM 674 C C . PRO A 1 82 ? 13.798 14.545 -31.118 1.00 82.56 82 PRO A C 1
ATOM 676 O O . PRO A 1 82 ? 14.134 15.243 -30.163 1.00 82.56 82 PRO A O 1
ATOM 679 N N . PHE A 1 83 ? 14.572 14.366 -32.192 1.00 83.38 83 PHE A N 1
ATOM 680 C CA . PHE A 1 83 ? 15.890 14.986 -32.409 1.00 83.38 83 PHE A CA 1
ATOM 681 C C . PHE A 1 83 ? 17.061 14.446 -31.565 1.00 83.38 83 PHE A C 1
ATOM 683 O O . PHE A 1 83 ? 18.152 15.008 -31.644 1.00 83.38 83 PHE A O 1
ATOM 690 N N . ALA A 1 84 ? 16.880 13.359 -30.809 1.00 83.06 84 ALA A N 1
ATOM 691 C CA . ALA A 1 84 ? 17.967 12.677 -30.107 1.00 83.06 84 ALA A CA 1
ATOM 692 C C . ALA A 1 84 ? 18.040 11.203 -30.524 1.00 83.06 84 ALA A C 1
ATOM 694 O O . ALA A 1 84 ? 17.019 10.523 -30.572 1.00 83.06 84 ALA A O 1
ATOM 695 N N . ASP A 1 85 ? 19.247 10.705 -30.802 1.00 79.81 85 ASP A N 1
ATOM 696 C CA . ASP A 1 85 ? 19.471 9.263 -30.905 1.00 79.81 85 ASP A CA 1
ATOM 697 C C . ASP A 1 85 ? 19.655 8.689 -29.493 1.00 79.81 85 ASP A C 1
ATOM 699 O O . ASP A 1 85 ? 20.656 8.937 -28.813 1.00 79.81 85 ASP A O 1
ATOM 703 N N . GLU A 1 86 ? 18.653 7.946 -29.033 1.00 82.19 86 GLU A N 1
ATOM 704 C CA . GLU A 1 86 ? 18.630 7.265 -27.732 1.00 82.19 86 GLU A CA 1
ATOM 705 C C . GLU A 1 86 ? 19.649 6.126 -27.640 1.00 82.19 86 GLU A C 1
ATOM 707 O O . GLU A 1 86 ? 20.003 5.700 -26.542 1.00 82.19 86 GLU A O 1
ATOM 712 N N . SER A 1 87 ? 20.122 5.631 -28.785 1.00 81.44 87 SER A N 1
ATOM 713 C CA . SER A 1 87 ? 21.034 4.494 -28.874 1.00 81.44 87 SER A CA 1
ATOM 714 C C . SER A 1 87 ? 22.512 4.908 -28.766 1.00 81.44 87 SER A C 1
ATOM 716 O O . SER A 1 87 ? 23.381 4.081 -28.452 1.00 81.44 87 SER A O 1
ATOM 718 N N . ALA A 1 88 ? 22.810 6.203 -28.932 1.00 86.81 88 ALA A N 1
ATOM 719 C CA . ALA A 1 88 ? 24.155 6.743 -28.770 1.00 86.81 88 ALA A CA 1
ATOM 720 C C . ALA A 1 88 ? 24.655 6.596 -27.316 1.00 86.81 88 ALA A C 1
ATOM 722 O O . ALA A 1 88 ? 23.922 6.753 -26.345 1.00 86.81 88 ALA A O 1
ATOM 723 N N . SER A 1 89 ? 25.942 6.274 -27.151 1.00 84.81 89 SER A N 1
ATOM 724 C CA . SER A 1 89 ? 26.498 5.786 -25.872 1.00 84.81 89 SER A CA 1
ATOM 725 C C . SER A 1 89 ? 26.273 6.731 -24.679 1.00 84.81 89 SER A C 1
ATOM 727 O O . SER A 1 89 ? 25.900 6.296 -23.588 1.00 84.81 89 SER A O 1
ATOM 729 N N . TRP A 1 90 ? 26.476 8.036 -24.879 1.00 89.56 90 TRP A N 1
ATOM 730 C CA . TRP A 1 90 ? 26.373 9.024 -23.803 1.00 89.56 90 TRP A CA 1
ATOM 731 C C . TRP A 1 90 ? 24.921 9.427 -23.505 1.00 89.56 90 TRP A C 1
ATOM 733 O O . TRP A 1 90 ? 24.565 9.567 -22.334 1.00 89.56 90 TRP A O 1
ATOM 743 N N . THR A 1 91 ? 24.075 9.575 -24.534 1.00 89.00 91 THR A N 1
ATOM 744 C CA . THR A 1 91 ? 22.645 9.888 -24.374 1.00 89.00 91 THR A CA 1
ATOM 745 C C . THR A 1 91 ? 21.931 8.734 -23.690 1.00 89.00 91 THR A C 1
ATOM 747 O O . THR A 1 91 ? 21.204 8.966 -22.726 1.00 89.00 91 THR A O 1
ATOM 750 N N . TYR A 1 92 ? 22.216 7.498 -24.108 1.00 90.56 92 TYR A N 1
ATOM 751 C CA . TYR A 1 92 ? 21.664 6.286 -23.515 1.00 90.56 92 TYR A CA 1
ATOM 752 C C . TYR A 1 92 ? 21.889 6.234 -22.003 1.00 90.56 92 TYR A C 1
ATOM 754 O O . TYR A 1 92 ? 20.943 6.042 -21.248 1.00 90.56 92 TYR A O 1
ATOM 762 N N . GLY A 1 93 ? 23.125 6.448 -21.538 1.00 90.62 93 GLY A N 1
ATOM 763 C CA . GLY A 1 93 ? 23.441 6.382 -20.108 1.00 90.62 93 GLY A CA 1
ATOM 764 C C . GLY A 1 93 ? 22.672 7.412 -19.273 1.00 90.62 93 GLY A C 1
ATOM 765 O O . GLY A 1 93 ? 22.169 7.084 -18.197 1.00 90.62 93 GLY A O 1
ATOM 766 N N . ILE A 1 94 ? 22.541 8.641 -19.783 1.00 92.50 94 ILE A N 1
ATOM 767 C CA . ILE A 1 94 ? 21.795 9.716 -19.114 1.00 92.50 94 ILE A CA 1
ATOM 768 C C . ILE A 1 94 ? 20.300 9.392 -19.089 1.00 92.50 94 ILE A C 1
ATOM 770 O O . ILE A 1 94 ? 19.680 9.452 -18.027 1.00 92.50 94 ILE A O 1
ATOM 774 N N . LEU A 1 95 ? 19.728 9.020 -20.236 1.00 92.38 95 LEU A N 1
ATOM 775 C CA . LEU A 1 95 ? 18.309 8.693 -20.355 1.00 92.38 95 LEU A CA 1
ATOM 776 C C . LEU A 1 95 ? 17.944 7.485 -19.498 1.00 92.38 95 LEU A C 1
ATOM 778 O O . LEU A 1 95 ? 16.973 7.544 -18.752 1.00 92.38 95 LEU A O 1
ATOM 782 N N . TYR A 1 96 ? 18.775 6.445 -19.506 1.00 91.81 96 TYR A N 1
ATOM 783 C CA . TYR A 1 96 ? 18.594 5.264 -18.673 1.00 91.81 96 TYR A CA 1
ATOM 784 C C . TYR A 1 96 ? 18.590 5.621 -17.183 1.00 91.81 96 TYR A C 1
ATOM 786 O O . TYR A 1 96 ? 17.686 5.224 -16.449 1.00 91.81 96 TYR A O 1
ATOM 794 N N . ALA A 1 97 ? 19.562 6.415 -16.719 1.00 92.19 97 ALA A N 1
ATOM 795 C CA . ALA A 1 97 ? 19.610 6.853 -15.325 1.00 92.19 97 ALA A CA 1
ATOM 796 C C . ALA A 1 97 ? 18.383 7.700 -14.941 1.00 92.19 97 ALA A C 1
ATOM 798 O O . ALA A 1 97 ? 17.809 7.505 -13.865 1.00 92.19 97 ALA A O 1
ATOM 799 N N . CYS A 1 98 ? 17.952 8.606 -15.823 1.00 93.94 98 CYS A N 1
ATOM 800 C CA . CYS A 1 98 ? 16.746 9.406 -15.630 1.00 93.94 98 CYS A CA 1
ATOM 801 C C . CYS A 1 98 ? 15.479 8.542 -15.571 1.00 93.94 98 CYS A C 1
ATOM 803 O O . CYS A 1 98 ? 14.661 8.730 -14.672 1.00 93.94 98 CYS A O 1
ATOM 805 N N . GLU A 1 99 ? 15.315 7.577 -16.474 1.00 92.19 99 GLU A N 1
ATOM 806 C CA . GLU A 1 99 ? 14.154 6.688 -16.488 1.00 92.19 99 GLU A CA 1
ATOM 807 C C . GLU A 1 99 ? 14.105 5.777 -15.269 1.00 92.19 99 GLU A C 1
ATOM 809 O O . GLU A 1 99 ? 13.051 5.656 -14.647 1.00 92.19 99 GLU A O 1
ATOM 814 N N . VAL A 1 100 ? 15.237 5.190 -14.868 1.00 91.88 100 VAL A N 1
ATOM 815 C CA . VAL A 1 100 ? 15.316 4.395 -13.635 1.00 91.88 100 VAL A CA 1
ATOM 816 C C . VAL A 1 100 ? 14.950 5.254 -12.427 1.00 91.88 100 VAL A C 1
ATOM 818 O O . VAL A 1 100 ? 14.210 4.795 -11.558 1.00 91.88 100 VAL A O 1
ATOM 821 N N . TYR A 1 101 ? 15.405 6.510 -12.372 1.00 92.50 101 TYR A N 1
ATOM 822 C CA . TYR A 1 101 ? 15.022 7.437 -11.307 1.00 92.50 101 TYR A CA 1
ATOM 823 C C . TYR A 1 101 ? 13.514 7.723 -11.307 1.00 92.50 101 TYR A C 1
ATOM 825 O O . TYR A 1 101 ? 12.878 7.639 -10.256 1.00 92.50 101 TYR A O 1
ATOM 833 N N . ILE A 1 102 ? 12.918 8.006 -12.468 1.00 91.38 102 ILE A N 1
ATOM 834 C CA . ILE A 1 102 ? 11.473 8.250 -12.596 1.00 91.38 102 ILE A CA 1
ATOM 835 C C . ILE A 1 102 ? 10.678 6.994 -12.206 1.00 91.38 102 ILE A C 1
ATOM 837 O O . ILE A 1 102 ? 9.744 7.082 -11.410 1.00 91.38 102 ILE A O 1
ATOM 841 N N . LEU A 1 103 ? 11.062 5.813 -12.690 1.00 90.38 103 LEU A N 1
ATOM 842 C CA . LEU A 1 103 ? 10.421 4.541 -12.346 1.00 90.38 103 LEU A CA 1
ATOM 843 C C . LEU A 1 103 ? 10.538 4.223 -10.849 1.00 90.38 103 LEU A C 1
ATOM 845 O O . LEU A 1 103 ? 9.558 3.850 -10.205 1.00 90.38 103 LEU A O 1
ATOM 849 N N . MET A 1 104 ? 11.716 4.395 -10.256 1.00 87.38 104 MET A N 1
ATOM 850 C CA . MET A 1 104 ? 11.902 4.109 -8.835 1.00 87.38 104 MET A CA 1
ATOM 851 C C . MET A 1 104 ? 11.195 5.123 -7.944 1.00 87.38 104 MET A C 1
ATOM 853 O O . MET A 1 104 ? 10.523 4.737 -6.994 1.00 87.38 104 MET A O 1
ATOM 857 N N . VAL A 1 105 ? 11.337 6.417 -8.215 1.00 87.94 105 VAL A N 1
ATOM 858 C CA . VAL A 1 105 ? 10.820 7.453 -7.317 1.00 87.94 105 VAL A CA 1
ATOM 859 C C . VAL A 1 105 ? 9.359 7.735 -7.609 1.00 87.94 105 VAL A C 1
ATOM 861 O O . VAL A 1 105 ? 8.524 7.624 -6.717 1.00 87.94 105 VAL A O 1
ATOM 864 N N . PHE A 1 106 ? 9.027 8.091 -8.847 1.00 87.12 106 PHE A N 1
ATOM 865 C CA . PHE A 1 106 ? 7.673 8.517 -9.175 1.00 87.12 106 PHE A CA 1
ATOM 866 C C . PHE A 1 106 ? 6.715 7.331 -9.169 1.00 87.12 106 PHE A C 1
ATOM 868 O O . PHE A 1 106 ? 5.717 7.360 -8.451 1.00 87.12 106 PHE A O 1
ATOM 875 N N . TYR A 1 107 ? 7.034 6.264 -9.907 1.00 87.94 107 TYR A N 1
ATOM 876 C CA . TYR A 1 107 ? 6.116 5.135 -10.019 1.00 87.94 107 TYR A CA 1
ATOM 877 C C . TYR A 1 107 ? 6.004 4.361 -8.703 1.00 87.94 107 TYR A C 1
ATOM 879 O O . TYR A 1 107 ? 4.886 4.152 -8.240 1.00 87.94 107 TYR A O 1
ATOM 887 N N . ALA A 1 108 ? 7.111 4.007 -8.035 1.00 88.75 108 ALA A N 1
ATOM 888 C CA . ALA A 1 108 ? 7.009 3.230 -6.795 1.00 88.75 108 ALA A CA 1
ATOM 889 C C . ALA A 1 108 ? 6.305 4.002 -5.667 1.00 88.75 108 ALA A C 1
ATOM 891 O O . ALA A 1 108 ? 5.406 3.459 -5.020 1.00 88.75 108 ALA A O 1
ATOM 892 N N . VAL A 1 109 ? 6.655 5.276 -5.444 1.00 88.75 109 VAL A N 1
ATOM 893 C CA . VAL A 1 109 ? 6.038 6.073 -4.372 1.00 88.75 109 VAL A CA 1
ATOM 894 C C . VAL A 1 109 ? 4.574 6.351 -4.692 1.00 88.75 109 VAL A C 1
ATOM 896 O O . VAL A 1 109 ? 3.713 6.066 -3.858 1.00 88.75 109 VAL A O 1
ATOM 899 N N . PHE A 1 110 ? 4.262 6.842 -5.894 1.00 91.50 110 PHE A N 1
ATOM 900 C CA . PHE A 1 110 ? 2.886 7.180 -6.251 1.00 91.50 110 PHE A CA 1
ATOM 901 C C . PHE A 1 110 ? 1.987 5.942 -6.292 1.00 91.50 110 PHE A C 1
ATOM 903 O O . PHE A 1 110 ? 0.903 5.961 -5.708 1.00 91.50 110 PHE A O 1
ATOM 910 N N . ALA A 1 111 ? 2.450 4.840 -6.894 1.00 90.62 111 ALA A N 1
ATOM 911 C CA . ALA A 1 111 ? 1.706 3.585 -6.900 1.00 90.62 111 ALA A CA 1
ATOM 912 C C . ALA A 1 111 ? 1.506 3.049 -5.478 1.00 90.62 111 ALA A C 1
ATOM 914 O O . ALA A 1 111 ? 0.409 2.598 -5.159 1.00 90.62 111 ALA A O 1
ATOM 915 N N . SER A 1 112 ? 2.509 3.150 -4.593 1.00 90.50 112 SER A N 1
ATOM 916 C CA . SER A 1 112 ? 2.362 2.696 -3.201 1.00 9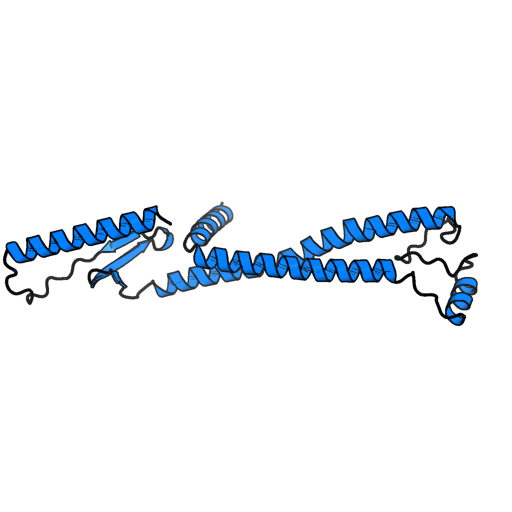0.50 112 SER A CA 1
ATOM 917 C C . SER A 1 112 ? 1.292 3.486 -2.451 1.00 90.50 112 SER A C 1
ATOM 919 O O . SER A 1 112 ? 0.483 2.895 -1.736 1.00 90.50 112 SER A O 1
ATOM 921 N N . ILE A 1 113 ? 1.220 4.804 -2.659 1.00 91.12 113 ILE A N 1
ATOM 922 C CA . ILE A 1 113 ? 0.199 5.665 -2.056 1.00 91.12 113 ILE A CA 1
ATOM 923 C C . ILE A 1 113 ? -1.173 5.340 -2.653 1.00 91.12 113 ILE A C 1
ATOM 925 O O . ILE A 1 113 ? -2.111 5.047 -1.916 1.00 91.12 113 ILE A O 1
ATOM 929 N N . ALA A 1 114 ? -1.300 5.322 -3.980 1.00 92.19 114 ALA A N 1
ATOM 930 C CA . ALA A 1 114 ? -2.574 5.072 -4.649 1.00 92.19 114 ALA A CA 1
ATOM 931 C C . ALA A 1 114 ? -3.159 3.693 -4.291 1.00 92.19 114 ALA A C 1
ATOM 933 O O . ALA A 1 114 ? -4.327 3.588 -3.911 1.00 92.19 114 ALA A O 1
ATOM 934 N N . MET A 1 115 ? -2.332 2.644 -4.334 1.00 91.62 115 MET A N 1
ATOM 935 C CA . MET A 1 115 ? -2.747 1.265 -4.058 1.00 91.62 115 MET A CA 1
ATOM 936 C C . MET A 1 115 ? -3.017 0.999 -2.575 1.00 91.62 115 MET A C 1
ATOM 938 O O . MET A 1 115 ? -3.730 0.052 -2.250 1.00 91.62 115 MET A O 1
ATOM 942 N N . SER A 1 116 ? -2.477 1.811 -1.663 1.00 91.00 116 SER A N 1
ATOM 943 C CA . SER A 1 116 ? -2.686 1.648 -0.218 1.00 91.00 116 SER A CA 1
ATOM 944 C C . SER A 1 116 ? -3.899 2.409 0.317 1.00 91.00 116 SER A C 1
ATOM 946 O O . SER A 1 116 ? -4.500 1.949 1.289 1.00 91.00 116 SER A O 1
ATOM 948 N N . ILE A 1 117 ? -4.320 3.513 -0.316 1.00 91.19 117 ILE A N 1
ATOM 949 C CA . ILE A 1 117 ? -5.464 4.322 0.144 1.00 91.19 117 ILE A CA 1
ATOM 950 C C . ILE A 1 117 ? -6.741 3.482 0.246 1.00 91.19 117 ILE A C 1
ATOM 952 O O . ILE A 1 117 ? -7.403 3.472 1.287 1.00 91.19 117 ILE A O 1
ATOM 956 N N . LEU A 1 118 ? -7.097 2.755 -0.814 1.00 91.00 118 LEU A N 1
ATOM 957 C CA . LEU A 1 118 ? -8.333 1.973 -0.848 1.00 91.00 118 LEU A CA 1
ATOM 958 C C . LEU A 1 118 ? -8.368 0.889 0.241 1.00 91.00 118 LEU A C 1
ATOM 960 O O . LEU A 1 118 ? -9.317 0.847 1.023 1.00 91.00 118 LEU A O 1
ATOM 964 N N . PRO A 1 119 ? -7.353 0.029 0.386 1.00 92.38 119 PRO A N 1
ATOM 965 C CA . PRO A 1 119 ? -7.440 -1.012 1.387 1.00 92.38 119 PRO A CA 1
ATOM 966 C C . PRO A 1 119 ? -7.229 -0.485 2.819 1.00 92.38 119 PRO A C 1
ATOM 968 O O . PRO A 1 119 ? -7.842 -1.016 3.744 1.00 92.38 119 PRO A O 1
ATOM 971 N N . VAL A 1 120 ? -6.457 0.591 3.037 1.00 89.19 120 VAL A N 1
ATOM 972 C CA . VAL A 1 120 ? -6.365 1.239 4.363 1.00 89.19 120 VAL A CA 1
ATOM 973 C C . VAL A 1 120 ? -7.715 1.829 4.771 1.00 89.19 120 VAL A C 1
ATOM 975 O O . VAL A 1 120 ? -8.154 1.625 5.905 1.00 89.19 120 VAL A O 1
ATOM 978 N N . THR A 1 121 ? -8.413 2.503 3.853 1.00 90.25 121 THR A N 1
ATOM 979 C CA . THR A 1 121 ? -9.756 3.038 4.128 1.00 90.25 121 THR A CA 1
ATOM 980 C C . THR A 1 121 ? -10.769 1.926 4.397 1.00 90.25 121 THR A C 1
ATOM 982 O O . THR A 1 121 ? -11.565 2.054 5.327 1.00 90.25 121 THR A O 1
ATOM 985 N N . LEU A 1 122 ? -10.692 0.795 3.685 1.00 93.81 122 LEU A N 1
ATOM 986 C CA . LEU A 1 122 ? -11.514 -0.387 3.967 1.00 93.81 122 LEU A CA 1
ATOM 987 C C . LEU A 1 122 ? -11.223 -1.000 5.344 1.00 93.81 122 LEU A C 1
ATOM 989 O O . LEU A 1 122 ? -12.165 -1.322 6.070 1.00 93.81 122 LEU A O 1
ATOM 993 N N . ILE A 1 123 ? -9.951 -1.147 5.735 1.00 91.81 123 ILE A N 1
ATOM 994 C CA . ILE A 1 123 ? -9.580 -1.634 7.076 1.00 91.81 123 ILE A CA 1
ATOM 995 C C . ILE A 1 123 ? -10.129 -0.694 8.149 1.00 91.81 123 ILE A C 1
ATOM 997 O O . ILE A 1 123 ? -10.692 -1.158 9.143 1.00 91.81 123 ILE A O 1
ATOM 1001 N N . HIS A 1 124 ? -10.001 0.617 7.941 1.00 88.19 124 HIS A N 1
ATOM 1002 C CA . HIS A 1 124 ? -10.511 1.613 8.872 1.00 88.19 124 HIS A CA 1
ATOM 1003 C C . HIS A 1 124 ? -12.040 1.542 8.995 1.00 88.19 124 HIS A C 1
ATOM 1005 O O . HIS A 1 124 ? -12.563 1.436 10.105 1.00 88.19 124 HIS A O 1
ATOM 1011 N N . ALA A 1 125 ? -12.757 1.512 7.868 1.00 89.12 125 ALA A N 1
ATOM 1012 C CA . ALA A 1 125 ? -14.211 1.379 7.844 1.00 89.12 125 ALA A CA 1
ATOM 1013 C C . ALA A 1 125 ? -14.664 0.087 8.540 1.00 89.12 125 ALA A C 1
ATOM 1015 O O . ALA A 1 125 ? -15.544 0.118 9.400 1.00 89.12 125 ALA A O 1
ATOM 1016 N N . ARG A 1 126 ? -14.020 -1.047 8.239 1.00 92.75 126 ARG A N 1
ATOM 1017 C CA . ARG A 1 126 ? -14.282 -2.330 8.904 1.00 92.75 126 ARG A CA 1
ATOM 1018 C C . ARG A 1 126 ? -14.088 -2.236 10.418 1.00 92.75 126 ARG A C 1
ATOM 1020 O O . ARG A 1 126 ? -14.943 -2.718 11.154 1.00 92.75 126 ARG A O 1
ATOM 1027 N N . GLY A 1 127 ? -12.996 -1.625 10.881 1.00 88.69 127 GLY A N 1
ATOM 1028 C CA . GLY A 1 127 ? -12.729 -1.439 12.309 1.00 88.69 127 GLY A CA 1
ATOM 1029 C C . GLY A 1 127 ? -13.818 -0.614 12.998 1.00 88.69 127 GLY A C 1
ATOM 1030 O O . GLY A 1 127 ? -14.297 -0.986 14.068 1.00 88.69 127 GLY A O 1
ATOM 1031 N N . GLN A 1 128 ? -14.286 0.452 12.344 1.00 86.81 128 GLN A N 1
ATOM 1032 C CA . GLN A 1 128 ? -15.397 1.266 12.840 1.00 86.81 128 GLN A CA 1
ATOM 1033 C C . GLN A 1 128 ? -16.711 0.479 12.909 1.00 86.81 128 GLN A C 1
ATOM 1035 O O . GLN A 1 128 ? -17.415 0.566 13.915 1.00 86.81 128 GLN A O 1
ATOM 1040 N N . TYR A 1 129 ? -17.025 -0.327 11.889 1.00 90.25 129 TYR A N 1
ATOM 1041 C CA . TYR A 1 129 ? -18.197 -1.207 11.907 1.00 90.25 129 TYR A CA 1
ATOM 1042 C C . TYR A 1 129 ? -18.105 -2.282 12.994 1.00 90.25 129 TYR A C 1
ATOM 1044 O O . TYR A 1 129 ? -19.109 -2.570 13.643 1.00 90.25 129 TYR A O 1
ATOM 1052 N N . GLU A 1 130 ? -16.924 -2.858 13.234 1.00 90.25 130 GLU A N 1
ATOM 1053 C CA . GLU A 1 130 ? -16.713 -3.853 14.292 1.00 90.25 130 GLU A CA 1
ATOM 1054 C C . GLU A 1 130 ? -17.001 -3.236 15.668 1.00 90.25 130 GLU A C 1
ATOM 1056 O O . GLU A 1 130 ? -17.819 -3.772 16.418 1.00 90.25 130 GLU A O 1
ATOM 1061 N N . ILE A 1 131 ? -16.444 -2.055 15.949 1.00 85.06 131 ILE A N 1
ATOM 1062 C CA . ILE A 1 131 ? -16.705 -1.296 17.181 1.00 85.06 131 ILE A CA 1
ATOM 1063 C C . ILE A 1 131 ? -18.194 -0.938 17.303 1.00 85.06 131 ILE A C 1
ATOM 1065 O O . ILE A 1 131 ? -18.813 -1.177 18.341 1.00 85.06 131 ILE A O 1
ATOM 1069 N N . LEU A 1 132 ? -18.810 -0.419 16.237 1.00 85.00 132 LEU A N 1
ATOM 1070 C CA . LEU A 1 132 ? -20.234 -0.080 16.234 1.00 85.00 132 LEU A CA 1
ATOM 1071 C C . LEU A 1 132 ? -21.109 -1.311 16.505 1.00 85.00 132 LEU A C 1
ATOM 1073 O O . LEU A 1 132 ? -22.059 -1.231 17.279 1.00 85.00 132 LEU A O 1
ATOM 1077 N N . SER A 1 133 ? -20.775 -2.462 15.920 1.00 87.44 133 SER A N 1
ATOM 1078 C CA . SER A 1 133 ? -21.518 -3.708 16.124 1.00 87.44 133 SER A CA 1
ATOM 1079 C C . SER A 1 133 ? -21.449 -4.194 17.573 1.00 87.44 133 SER A C 1
ATOM 1081 O O . SER A 1 133 ? -22.445 -4.690 18.102 1.00 87.44 133 SER A O 1
ATOM 1083 N N . GLN A 1 134 ? -20.305 -4.006 18.241 1.00 85.06 134 GLN A N 1
ATOM 1084 C CA . GLN A 1 134 ? -20.176 -4.281 19.669 1.00 85.06 134 GLN A CA 1
ATOM 1085 C C . GLN A 1 134 ? -21.114 -3.370 20.462 1.00 85.06 134 GLN A C 1
ATOM 1087 O O . GLN A 1 134 ? -21.878 -3.870 21.280 1.00 85.06 134 GLN A O 1
ATOM 1092 N N . PHE A 1 135 ? -21.145 -2.068 20.162 1.00 82.31 135 PHE A N 1
ATOM 1093 C CA . PHE A 1 135 ? -22.051 -1.125 20.820 1.00 82.31 135 PHE A CA 1
ATOM 1094 C C . PHE A 1 135 ? -23.530 -1.450 20.603 1.00 82.31 135 PHE A C 1
ATOM 1096 O O . PHE A 1 135 ? -24.297 -1.451 21.562 1.00 82.31 135 PHE A O 1
ATOM 1103 N N . VAL A 1 136 ? -23.936 -1.782 19.376 1.00 85.19 136 VAL A N 1
ATOM 1104 C CA . VAL A 1 136 ? -25.325 -2.162 19.070 1.00 85.19 136 VAL A CA 1
ATOM 1105 C C . VAL A 1 136 ? -25.735 -3.419 19.837 1.00 85.19 136 VAL A C 1
ATOM 1107 O O . VAL A 1 136 ? -26.845 -3.475 20.354 1.00 85.19 136 VAL A O 1
ATOM 1110 N N . ARG A 1 137 ? -24.835 -4.399 19.999 1.00 83.94 137 ARG A N 1
ATOM 1111 C CA . ARG A 1 137 ? -25.098 -5.599 20.816 1.00 83.94 137 ARG A CA 1
ATOM 1112 C C . ARG A 1 137 ? -25.284 -5.296 22.304 1.00 83.94 137 ARG A C 1
ATOM 1114 O O . ARG A 1 137 ? -25.896 -6.107 22.997 1.00 83.94 137 ARG A O 1
ATOM 1121 N N . LEU A 1 138 ? -24.751 -4.178 22.798 1.00 80.06 138 LEU A N 1
ATOM 1122 C CA . LEU A 1 1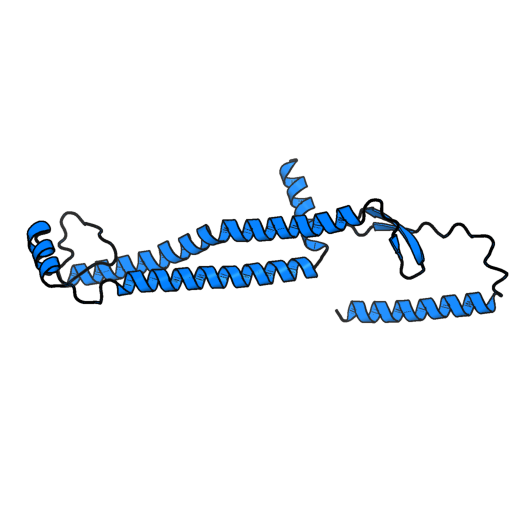38 ? -24.941 -3.740 24.184 1.00 80.06 138 LEU A CA 1
ATOM 1123 C C . LEU A 1 138 ? -26.312 -3.073 24.392 1.00 80.06 138 LEU A C 1
ATOM 1125 O O . LEU A 1 138 ? -26.829 -3.084 25.507 1.00 80.06 138 LEU A O 1
ATOM 1129 N N . ILE A 1 139 ? -26.921 -2.519 23.338 1.00 80.38 139 ILE A N 1
ATOM 1130 C CA . ILE A 1 139 ? -28.233 -1.866 23.412 1.00 80.38 139 ILE A CA 1
ATOM 1131 C C . ILE A 1 139 ? -29.326 -2.920 23.622 1.00 80.38 139 ILE A C 1
ATOM 1133 O O . ILE A 1 139 ? -29.406 -3.910 22.900 1.00 80.38 139 ILE A O 1
ATOM 1137 N N . GLY A 1 140 ? -30.184 -2.703 24.621 1.00 72.06 140 GLY A N 1
ATOM 1138 C CA . GLY A 1 140 ? -31.349 -3.552 24.899 1.00 72.06 140 GLY A CA 1
ATOM 1139 C C . GLY A 1 140 ? -31.043 -4.881 25.597 1.00 72.06 140 GLY A C 1
ATOM 1140 O O . GLY A 1 140 ? -31.971 -5.584 25.984 1.00 72.06 140 GLY A O 1
ATOM 1141 N N . ARG A 1 141 ? -29.767 -5.229 25.807 1.00 81.00 141 ARG A N 1
ATOM 1142 C CA . ARG A 1 141 ? -29.381 -6.395 26.612 1.00 81.00 141 ARG A CA 1
ATOM 1143 C C . ARG A 1 141 ? -29.198 -6.012 28.075 1.00 81.00 141 ARG A C 1
ATOM 1145 O O . ARG A 1 141 ? -28.504 -5.043 28.381 1.00 81.00 141 ARG A O 1
ATOM 1152 N N . GLU A 1 142 ? -29.751 -6.821 28.976 1.00 79.50 142 GLU A N 1
ATOM 1153 C CA . GLU A 1 142 ? -29.464 -6.718 30.407 1.00 79.50 142 GLU A CA 1
ATOM 1154 C C . GLU A 1 142 ? -27.985 -7.035 30.638 1.00 79.50 142 GLU A C 1
ATOM 1156 O O . GLU A 1 142 ? -27.526 -8.154 30.405 1.00 79.50 142 GLU A O 1
ATOM 1161 N N . HIS A 1 143 ? -27.233 -6.031 31.074 1.00 82.44 143 HIS A N 1
ATOM 1162 C CA . HIS A 1 143 ? -25.851 -6.211 31.477 1.00 82.44 143 HIS A CA 1
ATOM 1163 C C . HIS A 1 143 ? -25.806 -6.299 32.986 1.00 82.44 143 HIS A C 1
ATOM 1165 O O . HIS A 1 143 ? -26.448 -5.513 33.678 1.00 82.44 143 HIS A O 1
ATOM 1171 N N . ARG A 1 144 ? -25.043 -7.259 33.499 1.00 84.44 144 ARG A N 1
ATOM 1172 C CA . ARG A 1 144 ? -24.750 -7.335 34.924 1.00 84.44 144 ARG A CA 1
ATOM 1173 C C . ARG A 1 144 ? -23.300 -6.974 35.149 1.00 84.44 144 ARG A C 1
ATOM 1175 O O . ARG A 1 144 ? -22.424 -7.440 34.421 1.00 84.44 144 ARG A O 1
ATOM 1182 N N . ASN A 1 145 ? -23.047 -6.122 36.132 1.00 83.44 145 ASN A N 1
ATOM 1183 C CA . ASN A 1 145 ? -21.681 -5.877 36.564 1.00 83.44 145 ASN A CA 1
ATOM 1184 C C . ASN A 1 145 ? -21.116 -7.124 37.274 1.00 83.44 145 ASN A C 1
ATOM 1186 O O . ASN A 1 145 ? -21.802 -8.126 37.482 1.00 83.44 145 ASN A O 1
ATOM 1190 N N . TYR A 1 146 ? -19.851 -7.059 37.683 1.00 76.88 146 TYR A N 1
ATOM 1191 C CA . TYR A 1 146 ? -19.193 -8.148 38.415 1.00 76.88 146 TYR A CA 1
ATOM 1192 C C . TYR A 1 146 ? -19.827 -8.444 39.789 1.00 76.88 146 TYR A C 1
ATOM 1194 O O . TYR A 1 146 ? -19.550 -9.494 40.361 1.00 76.88 146 TYR A O 1
ATOM 1202 N N . LEU A 1 147 ? -20.667 -7.544 40.312 1.00 80.94 147 LEU A N 1
ATOM 1203 C CA . LEU A 1 147 ? -21.446 -7.725 41.541 1.00 80.94 147 LEU A CA 1
ATOM 1204 C C . LEU A 1 147 ? -22.823 -8.362 41.279 1.00 80.94 147 LEU A C 1
ATOM 1206 O O . LEU A 1 147 ? -23.547 -8.676 42.223 1.00 80.94 147 LEU A O 1
ATOM 1210 N N . GLY A 1 148 ? -23.185 -8.589 40.013 1.00 83.31 148 GLY A N 1
ATOM 1211 C CA . GLY A 1 148 ? -24.486 -9.116 39.607 1.00 83.31 148 GLY A CA 1
ATOM 1212 C C . GLY A 1 148 ? -25.600 -8.065 39.531 1.00 83.31 148 GLY A C 1
ATOM 1213 O O . GLY A 1 148 ? -26.761 -8.437 39.365 1.00 83.31 148 GLY A O 1
ATOM 1214 N N . GLU A 1 149 ? -25.273 -6.778 39.653 1.00 85.69 149 GLU A N 1
ATOM 1215 C CA . GLU A 1 149 ? -26.220 -5.660 39.580 1.00 85.69 149 GLU A CA 1
ATOM 1216 C C . GLU A 1 149 ? -26.524 -5.320 38.123 1.00 85.69 149 GLU A C 1
ATOM 1218 O O . GLU A 1 149 ? -25.620 -5.333 37.282 1.00 85.69 149 GLU A O 1
ATOM 1223 N N . ARG A 1 150 ? -27.788 -5.003 37.818 1.00 86.69 150 ARG A N 1
ATOM 1224 C CA . ARG A 1 150 ? -28.198 -4.645 36.457 1.00 86.69 150 ARG A CA 1
ATOM 1225 C C . ARG A 1 150 ? -27.687 -3.246 36.133 1.00 86.69 150 ARG A C 1
ATOM 1227 O O . ARG A 1 150 ? -27.995 -2.287 36.835 1.00 86.69 150 ARG A O 1
ATOM 1234 N N . ILE A 1 151 ? -26.920 -3.128 35.058 1.00 86.56 151 ILE A N 1
ATOM 1235 C CA . ILE A 1 151 ? -26.429 -1.854 34.547 1.00 86.56 151 ILE A CA 1
ATOM 1236 C C . ILE A 1 151 ? -27.115 -1.521 33.228 1.00 86.56 151 ILE A C 1
ATOM 1238 O O . ILE A 1 151 ? -27.262 -2.367 32.345 1.00 86.56 151 ILE A O 1
ATOM 1242 N N . PHE A 1 152 ? -27.505 -0.260 33.095 1.00 82.50 152 PHE A N 1
ATOM 1243 C CA . PHE A 1 152 ? -28.062 0.302 31.875 1.00 82.50 152 PHE A CA 1
ATOM 1244 C C . PHE A 1 152 ? -27.115 1.382 31.374 1.00 82.50 152 PHE A C 1
ATOM 1246 O O . PHE A 1 152 ? -26.852 2.376 32.054 1.00 82.50 152 PHE A O 1
ATOM 1253 N N . TYR A 1 153 ? -26.562 1.184 30.182 1.00 77.94 153 TYR A N 1
ATOM 1254 C CA . TYR A 1 153 ? -25.666 2.163 29.580 1.00 77.94 153 TYR A CA 1
ATOM 1255 C C . TYR A 1 153 ? -26.459 3.397 29.135 1.00 77.94 153 TYR A C 1
ATOM 1257 O O . TYR A 1 153 ? -27.241 3.330 28.192 1.00 77.94 153 TYR A O 1
ATOM 1265 N N . LEU A 1 154 ? -26.222 4.537 29.790 1.00 74.50 154 LEU A N 1
ATOM 1266 C CA . LEU A 1 154 ? -26.763 5.838 29.379 1.00 74.50 154 LEU A CA 1
ATOM 1267 C C . LEU A 1 154 ? -26.016 6.396 28.165 1.00 74.50 154 LEU A C 1
ATOM 1269 O O . LEU A 1 154 ? -26.590 7.061 27.308 1.00 74.50 154 LEU A O 1
ATOM 1273 N N . ASN A 1 155 ? -24.700 6.180 28.121 1.00 73.12 155 ASN A N 1
ATOM 1274 C CA . ASN A 1 155 ? -23.858 6.605 27.016 1.00 73.12 155 ASN A CA 1
ATOM 1275 C C . ASN A 1 155 ? -22.711 5.616 26.845 1.00 73.12 155 ASN A C 1
ATOM 1277 O O . ASN A 1 155 ? -21.716 5.660 27.572 1.00 73.12 155 ASN A O 1
ATOM 1281 N N . ILE A 1 156 ? -22.853 4.741 25.855 1.00 68.50 156 ILE A N 1
ATOM 1282 C CA . ILE A 1 156 ? -21.903 3.654 25.634 1.00 68.50 156 ILE A CA 1
ATOM 1283 C C . ILE A 1 156 ? -20.548 4.179 25.139 1.00 68.50 156 ILE A C 1
ATOM 1285 O O . ILE A 1 156 ? -19.510 3.701 25.582 1.00 68.50 156 ILE A O 1
ATOM 1289 N N . GLY A 1 157 ? -20.540 5.244 24.328 1.00 66.50 157 GLY A N 1
ATOM 1290 C CA . GLY A 1 157 ? -19.305 5.865 23.831 1.00 66.50 157 GLY A CA 1
ATOM 1291 C C . GLY A 1 157 ? -18.440 6.499 24.928 1.00 66.50 157 GLY A C 1
ATOM 1292 O O . GLY A 1 157 ? -17.224 6.563 24.788 1.00 66.50 157 GLY A O 1
ATOM 1293 N N . LYS A 1 158 ? -19.043 6.937 26.040 1.00 72.12 158 LYS A N 1
ATOM 1294 C CA . LYS A 1 158 ? -18.326 7.451 27.224 1.00 72.12 158 LYS A CA 1
ATOM 1295 C C . LYS A 1 158 ? -18.223 6.426 28.357 1.00 72.12 158 LYS A C 1
ATOM 1297 O O . LYS A 1 158 ? -17.817 6.798 29.454 1.00 72.12 158 LYS A O 1
ATOM 1302 N N . ASN A 1 159 ? -18.642 5.182 28.115 1.00 70.06 159 ASN A N 1
ATOM 1303 C CA . ASN A 1 159 ? -18.787 4.139 29.130 1.00 70.06 159 ASN A CA 1
ATOM 1304 C C . ASN A 1 159 ? -19.553 4.618 30.387 1.00 70.06 159 ASN A C 1
ATOM 1306 O O . ASN A 1 159 ? -19.221 4.247 31.509 1.00 70.06 159 ASN A O 1
ATOM 1310 N N . LYS A 1 160 ? -20.561 5.486 30.210 1.00 76.31 160 LYS A N 1
ATOM 1311 C CA . LYS A 1 160 ? -21.421 5.959 31.304 1.00 76.31 160 LYS A CA 1
ATOM 1312 C C . LYS A 1 160 ? -22.628 5.042 31.421 1.00 76.31 160 LYS A C 1
ATOM 1314 O O . LYS A 1 160 ? -23.376 4.876 30.455 1.00 76.31 160 LYS A O 1
ATOM 1319 N N . PHE A 1 161 ? -22.842 4.499 32.608 1.00 83.50 161 PHE A N 1
ATOM 1320 C CA . PHE A 1 161 ? -23.950 3.604 32.915 1.00 83.50 161 PHE A CA 1
ATOM 1321 C C . PHE A 1 161 ? -24.584 3.974 34.255 1.00 83.50 161 PHE A C 1
ATOM 1323 O O . PHE A 1 161 ? -23.937 4.569 35.114 1.00 83.50 161 PHE A O 1
ATOM 1330 N N . VAL A 1 162 ? -25.860 3.632 34.404 1.00 84.12 162 VAL A N 1
ATOM 1331 C CA . VAL A 1 162 ? -26.583 3.671 35.676 1.00 84.12 162 VAL A CA 1
ATOM 1332 C C . VAL A 1 162 ? -26.695 2.248 36.178 1.00 84.12 162 VAL A C 1
ATOM 1334 O O . VAL A 1 162 ? -27.064 1.345 35.426 1.00 84.12 162 VAL A O 1
ATOM 1337 N N . VAL A 1 163 ? -26.356 2.057 37.445 1.00 86.62 163 VAL A N 1
ATOM 1338 C CA . VAL A 1 163 ? -26.620 0.814 38.157 1.00 86.62 163 VAL A CA 1
ATOM 1339 C C . VAL A 1 163 ? -28.037 0.922 38.701 1.00 86.62 163 VAL A C 1
ATOM 1341 O O . VAL A 1 163 ? -28.329 1.837 39.468 1.00 86.62 163 VAL A O 1
ATOM 1344 N N . ILE A 1 164 ? -28.923 0.025 38.280 1.00 83.88 164 ILE A N 1
ATOM 1345 C CA . ILE A 1 164 ? -30.205 -0.147 38.954 1.00 83.88 164 ILE A CA 1
ATOM 1346 C C . ILE A 1 164 ? -29.919 -1.138 40.075 1.00 83.88 164 ILE A C 1
ATOM 1348 O O . ILE A 1 164 ? -29.666 -2.321 39.817 1.00 83.88 164 ILE A O 1
ATOM 1352 N N . GLU A 1 165 ? -29.856 -0.623 41.308 1.00 70.50 165 GLU A N 1
ATOM 1353 C CA . GLU A 1 165 ? -29.789 -1.463 42.502 1.00 70.50 165 GLU A CA 1
ATOM 1354 C C . GLU A 1 165 ? -30.868 -2.531 42.382 1.00 70.50 165 GLU A C 1
ATOM 1356 O O . GLU A 1 165 ? -31.988 -2.242 41.952 1.00 70.50 165 GLU A O 1
ATOM 1361 N N . LYS A 1 166 ? -30.507 -3.774 42.724 1.00 60.41 166 LYS A N 1
ATOM 1362 C CA . LYS A 1 166 ? -31.487 -4.847 42.845 1.00 60.41 166 LYS A CA 1
ATOM 1363 C C . LYS A 1 166 ? -32.682 -4.277 43.602 1.00 60.41 166 LYS A C 1
ATOM 1365 O O . LYS A 1 166 ? -32.517 -3.855 44.748 1.00 60.41 166 LYS A O 1
ATOM 1370 N N . GLU A 1 167 ? -33.861 -4.317 42.976 1.00 53.22 167 GLU A N 1
ATOM 1371 C CA . GLU A 1 167 ? -35.100 -4.489 43.724 1.00 53.22 167 GLU A CA 1
ATOM 1372 C C . GLU A 1 167 ? -34.742 -5.525 44.779 1.00 53.22 167 GLU A C 1
ATOM 1374 O O . GLU A 1 167 ? -34.255 -6.610 44.432 1.00 53.22 167 GLU A O 1
ATOM 1379 N N . LYS A 1 168 ? -34.755 -5.107 46.048 1.00 53.38 168 LYS A N 1
ATOM 1380 C CA . LYS A 1 168 ? -34.510 -6.005 47.161 1.00 53.38 168 LYS A CA 1
ATOM 1381 C C . LYS A 1 168 ? -35.602 -7.052 47.035 1.00 53.38 168 LYS A C 1
ATOM 1383 O O . LYS A 1 168 ? -36.692 -6.860 47.544 1.00 53.38 168 LYS A O 1
ATOM 1388 N N . GLU A 1 169 ? -35.327 -8.122 46.297 1.00 48.59 169 GLU A N 1
ATOM 1389 C CA . GLU A 1 169 ? -36.038 -9.367 46.462 1.00 48.59 169 GLU A CA 1
ATOM 1390 C C . GLU A 1 169 ? -35.943 -9.623 47.955 1.00 48.59 169 GLU A C 1
ATOM 1392 O O . GLU A 1 169 ? -34.842 -9.738 48.512 1.00 48.59 169 GLU A O 1
ATOM 1397 N N . ASP A 1 170 ? -37.110 -9.617 48.582 1.00 50.81 170 ASP A N 1
ATOM 1398 C CA . ASP A 1 170 ? -37.411 -9.838 49.990 1.00 50.81 170 ASP A CA 1
ATOM 1399 C C . ASP A 1 170 ? -36.953 -11.227 50.498 1.00 50.81 170 ASP A C 1
ATOM 1401 O O . ASP A 1 170 ? -37.556 -11.838 51.373 1.00 50.81 170 ASP A O 1
ATOM 1405 N N . SER A 1 171 ? -35.855 -11.752 49.952 1.00 48.53 171 SER A N 1
ATOM 1406 C CA . SER A 1 171 ? -35.243 -13.048 50.221 1.00 48.53 171 SER A CA 1
ATOM 1407 C C . SER A 1 171 ? -33.797 -12.947 50.732 1.00 48.53 171 SER A C 1
ATOM 1409 O O . SER A 1 171 ? -33.172 -13.967 51.027 1.00 48.53 171 SER A O 1
ATOM 1411 N N . LEU A 1 172 ? -33.256 -11.737 50.936 1.00 48.97 172 LEU A N 1
ATOM 1412 C CA . LEU A 1 172 ? -32.074 -11.527 51.786 1.00 48.97 172 LEU A CA 1
ATOM 1413 C C . LEU A 1 172 ? -32.488 -11.575 53.260 1.00 48.97 172 LEU A C 1
ATOM 1415 O O . LEU A 1 172 ? -32.519 -10.564 53.961 1.00 48.97 172 LEU A O 1
ATOM 1419 N N . GLY A 1 173 ? -32.796 -12.789 53.721 1.00 56.31 173 GLY A N 1
ATOM 1420 C CA . GLY A 1 173 ? -32.912 -13.102 55.138 1.00 56.31 173 GLY A CA 1
ATOM 1421 C C . GLY A 1 173 ? -31.737 -12.497 55.907 1.00 56.31 173 GLY A C 1
ATOM 1422 O O . GLY A 1 173 ? -30.580 -12.762 55.588 1.00 56.31 173 GLY A O 1
ATOM 1423 N N . PHE A 1 174 ? -32.076 -11.626 56.860 1.00 56.47 174 PHE A N 1
ATOM 1424 C CA . PHE A 1 174 ? -31.256 -11.049 57.927 1.00 56.47 174 PHE A CA 1
ATOM 1425 C C . PHE A 1 174 ? -29.761 -11.415 57.896 1.00 56.47 174 PHE A C 1
ATOM 1427 O O . PHE A 1 174 ? -29.268 -12.208 58.699 1.00 56.47 174 PHE A O 1
ATOM 1434 N N . LEU A 1 175 ? -28.996 -10.776 57.007 1.00 63.81 175 LEU A N 1
ATOM 1435 C CA . LEU A 1 175 ? -27.547 -10.730 57.168 1.00 63.81 175 LEU A CA 1
ATOM 1436 C C . LEU A 1 175 ? -27.248 -9.907 58.420 1.00 63.81 175 LEU A C 1
ATOM 1438 O O . LEU A 1 175 ? -27.571 -8.721 58.493 1.00 63.81 175 LEU A O 1
ATOM 1442 N N . THR A 1 176 ? -26.608 -10.530 59.406 1.00 79.31 176 THR A N 1
ATOM 1443 C CA . THR A 1 176 ? -26.180 -9.818 60.611 1.00 79.31 176 THR A CA 1
ATOM 1444 C C . THR A 1 176 ? -25.171 -8.714 60.251 1.00 79.31 176 THR A C 1
ATOM 1446 O O . THR A 1 176 ? -24.403 -8.863 59.289 1.00 79.31 176 THR A O 1
ATOM 1449 N N . PRO A 1 177 ? -25.101 -7.613 61.026 1.00 78.50 177 PRO A N 1
ATOM 1450 C CA . PRO A 1 177 ? -24.191 -6.490 60.761 1.00 78.50 177 PRO A CA 1
ATOM 1451 C C . PRO A 1 177 ? -22.729 -6.910 60.523 1.00 78.50 177 PRO A C 1
ATOM 1453 O O . PRO A 1 177 ? -22.027 -6.327 59.694 1.00 78.50 177 PRO A O 1
ATOM 1456 N N . ASN A 1 178 ? -22.284 -7.983 61.184 1.00 78.50 178 ASN A N 1
ATOM 1457 C CA . ASN A 1 178 ? -20.941 -8.541 61.026 1.00 78.50 178 ASN A CA 1
ATOM 1458 C C . ASN A 1 178 ? -20.698 -9.182 59.655 1.00 78.50 178 ASN A C 1
ATOM 1460 O O . ASN A 1 178 ? -19.607 -9.039 59.096 1.00 78.50 178 ASN A O 1
ATOM 1464 N N . GLN A 1 179 ? -21.692 -9.862 59.081 1.00 80.81 179 GLN A N 1
ATOM 1465 C CA . GLN A 1 179 ? -21.561 -10.427 57.738 1.00 80.81 179 GLN A CA 1
ATOM 1466 C C . GLN A 1 179 ? -21.554 -9.328 56.674 1.00 80.81 179 GLN A C 1
ATOM 1468 O O . GLN A 1 179 ? -20.779 -9.404 55.717 1.00 80.81 179 GLN A O 1
ATOM 1473 N N . LEU A 1 180 ? -22.322 -8.255 56.889 1.00 80.31 180 LEU A N 1
ATOM 1474 C CA . LEU A 1 180 ? -22.304 -7.082 56.018 1.00 80.31 180 LEU A CA 1
ATOM 1475 C C . LEU A 1 180 ? -20.932 -6.388 56.031 1.00 80.31 180 LEU A C 1
ATOM 1477 O O . LEU A 1 180 ? -20.395 -6.053 54.974 1.00 80.31 180 LEU A O 1
ATOM 1481 N N . LYS A 1 181 ? -20.332 -6.231 57.220 1.00 85.44 181 LYS A N 1
ATOM 1482 C CA . LYS A 1 181 ? -18.998 -5.636 57.388 1.00 85.44 181 LYS A CA 1
ATOM 1483 C C . LYS A 1 181 ? -17.920 -6.454 56.674 1.00 85.44 181 LYS A C 1
ATOM 1485 O O . LYS A 1 181 ? -17.192 -5.899 55.855 1.00 85.44 181 LYS A O 1
ATOM 1490 N N . ARG A 1 182 ? -17.886 -7.777 56.887 1.00 84.94 182 ARG A N 1
ATOM 1491 C CA . ARG A 1 182 ? -16.927 -8.675 56.211 1.00 84.94 182 ARG A CA 1
ATOM 1492 C C . ARG A 1 182 ? -17.068 -8.634 54.693 1.00 84.94 182 ARG A C 1
ATOM 1494 O O . ARG A 1 182 ? -16.068 -8.673 53.983 1.00 84.94 182 ARG A O 1
ATOM 1501 N N . ARG A 1 183 ? -18.297 -8.537 54.181 1.00 81.12 183 ARG A N 1
ATOM 1502 C CA . ARG A 1 183 ? -18.546 -8.470 52.737 1.00 81.12 183 ARG A CA 1
ATOM 1503 C C . ARG A 1 183 ? -18.062 -7.149 52.136 1.00 81.12 183 ARG A C 1
ATOM 1505 O O . ARG A 1 183 ? -17.398 -7.178 51.105 1.00 81.12 183 ARG A O 1
ATOM 1512 N N . ARG A 1 184 ? -18.316 -6.015 52.803 1.00 87.25 184 ARG A N 1
ATOM 1513 C CA . ARG A 1 184 ? -17.788 -4.696 52.396 1.00 87.25 184 ARG A CA 1
ATOM 1514 C C . ARG A 1 184 ? -16.263 -4.679 52.376 1.00 87.25 184 ARG A C 1
ATOM 1516 O O . ARG A 1 184 ? -15.669 -4.175 51.432 1.00 87.25 184 ARG A O 1
ATOM 1523 N N . GLU A 1 185 ? -15.639 -5.267 53.388 1.00 90.94 185 GLU A N 1
ATOM 1524 C CA . GLU A 1 185 ? -14.183 -5.334 53.503 1.00 90.94 185 GLU A CA 1
ATOM 1525 C C . GLU A 1 185 ? -13.566 -6.196 52.395 1.00 90.94 185 GLU A C 1
ATOM 1527 O O . GLU A 1 185 ? -12.612 -5.778 51.742 1.00 90.94 185 GLU A O 1
ATOM 1532 N N . LYS A 1 186 ? -14.187 -7.341 52.083 1.00 90.00 186 LYS A N 1
ATOM 1533 C CA . LYS A 1 186 ? -13.762 -8.211 50.979 1.00 90.00 186 LYS A CA 1
ATOM 1534 C C . LYS A 1 186 ? -13.857 -7.511 49.616 1.00 90.00 186 LYS A C 1
ATOM 1536 O O . LYS A 1 186 ? -12.920 -7.610 48.829 1.00 90.00 186 LYS A O 1
ATOM 1541 N N . MET A 1 187 ? -14.935 -6.756 49.371 1.00 81.31 187 MET A N 1
ATOM 1542 C CA . MET A 1 187 ? -15.080 -5.971 48.136 1.00 81.31 187 MET A CA 1
ATOM 1543 C C . MET A 1 187 ? -14.024 -4.866 48.028 1.00 81.31 187 MET A C 1
ATOM 1545 O O . MET A 1 187 ? -13.419 -4.711 46.972 1.00 81.31 187 MET A O 1
ATOM 1549 N N . ARG A 1 188 ? -13.731 -4.159 49.127 1.00 90.62 188 ARG A N 1
ATOM 1550 C CA . ARG A 1 188 ? -12.713 -3.094 49.154 1.00 90.62 188 ARG A CA 1
ATOM 1551 C C . ARG A 1 188 ? -11.315 -3.615 48.796 1.00 90.62 188 ARG A C 1
ATOM 1553 O O . ARG A 1 188 ? -10.561 -2.946 48.095 1.00 90.62 188 ARG A O 1
ATOM 1560 N N . VAL A 1 189 ? -10.974 -4.823 49.252 1.00 90.44 189 VAL A N 1
ATOM 1561 C CA . VAL A 1 189 ? -9.686 -5.473 48.947 1.00 90.44 189 VAL A CA 1
ATOM 1562 C C . VAL A 1 189 ? -9.589 -5.886 47.473 1.00 90.44 189 VAL A C 1
ATOM 1564 O O . VAL A 1 189 ? -8.533 -5.725 46.858 1.00 90.44 189 VAL A O 1
ATOM 1567 N N . GLU A 1 190 ? -10.671 -6.400 46.883 1.00 86.50 190 GLU A N 1
ATOM 1568 C CA . GLU A 1 190 ? -10.698 -6.734 45.452 1.00 86.50 190 GLU A CA 1
ATOM 1569 C C . GLU A 1 190 ? 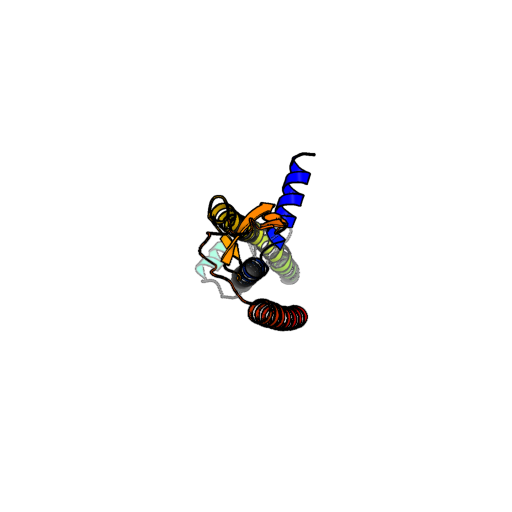-10.595 -5.496 44.558 1.00 86.50 190 GLU A C 1
ATOM 1571 O O . GLU A 1 190 ? -9.905 -5.534 43.537 1.00 86.50 190 GLU A O 1
ATOM 1576 N N . GLU A 1 191 ? -11.228 -4.395 44.953 1.00 87.38 191 GLU A N 1
ATOM 1577 C CA . GLU A 1 191 ? -11.184 -3.124 44.230 1.00 87.38 191 GLU A CA 1
ATOM 1578 C C . GLU A 1 191 ? -9.757 -2.556 44.187 1.00 87.38 191 GLU A C 1
ATOM 1580 O O . GLU A 1 191 ? -9.237 -2.263 43.109 1.00 87.38 191 GLU A O 1
ATOM 1585 N N . LEU A 1 192 ? -9.067 -2.545 45.335 1.00 89.25 192 LEU A N 1
ATOM 1586 C CA . LEU A 1 192 ? -7.653 -2.162 45.438 1.00 89.25 192 LEU A CA 1
ATOM 1587 C C . LEU A 1 192 ? -6.732 -3.059 44.599 1.00 89.25 192 LEU A C 1
ATOM 1589 O O . LEU A 1 192 ? -5.792 -2.568 43.972 1.00 89.25 192 LEU A O 1
ATOM 1593 N N . ARG A 1 193 ? -6.989 -4.375 44.548 1.00 86.38 193 ARG A N 1
ATOM 1594 C CA . ARG A 1 193 ? -6.227 -5.285 43.673 1.00 86.38 193 ARG A CA 1
ATOM 1595 C C . ARG A 1 193 ? -6.410 -4.935 42.201 1.00 86.38 193 ARG A C 1
ATOM 1597 O O . ARG A 1 193 ? -5.434 -4.945 41.459 1.00 86.38 193 ARG A O 1
ATOM 1604 N N . ARG A 1 194 ? -7.634 -4.620 41.772 1.00 69.44 194 ARG A N 1
ATOM 1605 C CA . ARG A 1 194 ? -7.911 -4.261 40.374 1.00 69.44 194 ARG A CA 1
ATOM 1606 C C . ARG A 1 194 ? -7.306 -2.916 40.000 1.00 69.44 194 ARG A C 1
ATOM 1608 O O . ARG A 1 194 ? -6.753 -2.818 38.912 1.00 69.44 194 ARG A O 1
ATOM 1615 N N . GLN A 1 195 ? -7.346 -1.928 40.890 1.00 82.38 195 GLN A N 1
ATOM 1616 C CA . GLN A 1 195 ? -6.694 -0.635 40.667 1.00 82.38 195 GLN A CA 1
ATOM 1617 C C . GLN A 1 195 ? -5.195 -0.803 40.403 1.00 82.38 195 GLN A C 1
ATOM 1619 O O . GLN A 1 195 ? -4.701 -0.315 39.394 1.00 82.38 195 GLN A O 1
ATOM 1624 N N . LYS A 1 196 ? -4.509 -1.610 41.221 1.00 79.69 196 LYS A N 1
ATOM 1625 C CA . LYS A 1 196 ? -3.087 -1.922 41.009 1.00 79.69 196 LYS A CA 1
ATOM 1626 C C . LYS A 1 196 ? -2.807 -2.631 39.683 1.00 79.69 196 LYS A C 1
ATOM 1628 O O . LYS A 1 196 ? -1.774 -2.389 39.074 1.00 79.69 196 LYS A O 1
ATOM 1633 N N . VAL A 1 197 ? -3.707 -3.506 39.228 1.00 78.44 197 VAL A N 1
ATOM 1634 C CA . VAL A 1 197 ? -3.572 -4.163 37.917 1.00 78.44 197 VAL A CA 1
ATOM 1635 C C . VAL A 1 197 ? -3.762 -3.154 36.784 1.00 78.44 197 VAL A C 1
ATOM 1637 O O . VAL A 1 197 ? -2.999 -3.181 35.831 1.00 78.44 197 VAL A O 1
ATOM 1640 N N . TYR A 1 198 ? -4.732 -2.243 36.891 1.00 67.69 198 TYR A N 1
ATOM 1641 C CA . TYR A 1 198 ? -4.941 -1.190 35.894 1.00 67.69 198 TYR A CA 1
ATOM 1642 C C . TYR A 1 198 ? -3.803 -0.165 35.846 1.00 67.69 198 TYR A C 1
ATOM 1644 O O . TYR A 1 198 ? -3.494 0.307 34.763 1.00 67.69 198 TYR A O 1
ATOM 1652 N N . GLU A 1 199 ? -3.171 0.164 36.974 1.00 71.38 199 GLU A N 1
ATOM 1653 C CA . GLU A 1 199 ? -1.995 1.050 37.012 1.00 71.38 199 GLU A CA 1
ATOM 1654 C C . GLU A 1 199 ? -0.734 0.399 36.421 1.00 71.38 199 GLU A C 1
ATOM 1656 O O . GLU A 1 199 ? 0.182 1.100 35.998 1.00 71.38 199 GLU A O 1
ATOM 1661 N N . ALA A 1 200 ? -0.683 -0.934 36.370 1.00 65.56 200 ALA A N 1
ATOM 1662 C CA . ALA A 1 200 ? 0.433 -1.683 35.800 1.00 65.56 200 ALA A CA 1
ATOM 1663 C C . ALA A 1 200 ? 0.344 -1.885 34.269 1.00 65.56 200 ALA A C 1
ATOM 1665 O O . ALA A 1 200 ? 1.295 -2.409 33.685 1.00 65.56 200 ALA A O 1
ATOM 1666 N N . TYR A 1 201 ? -0.768 -1.502 33.622 1.00 51.75 201 TYR A N 1
ATOM 1667 C CA . TYR A 1 201 ? -1.037 -1.692 32.183 1.00 51.75 201 TYR A CA 1
ATOM 1668 C C . TYR A 1 201 ? -1.229 -0.375 31.424 1.00 51.75 201 TYR A C 1
ATOM 1670 O O . TYR A 1 201 ? -0.841 -0.342 30.230 1.00 51.75 201 TYR A O 1
#

Radius of gyration: 33.61 Å; chains: 1; bounding box: 64×35×101 Å

Organism: NCBI:txid428564

Foldseek 3Di:
DVVVVVVVLLVLLLPPDPVLVVVLVVVLVVVLVVQLVVLVVVLVCLLCVLVDFDDPVQLVVCCVVVVAPASSQDASDPDDDPPDRCRDDPNVVVRNVVSSCCSVPVVSVVSSVVVSPVVSVVSSVVSSVVSVVVVVVLPPDFDADPVRFTWDAPDVSVPDIDTDGPPPPVPPPDDDPVNVVVVVVVVVVVVVVVVVVVVVD

Secondary structure (DSSP, 8-state):
-HHHHHHHHHHHHHTS-HHHHHHHHHHHHHHHHHHHHHHHHHHHHHHHTTSSPPPHHHHHHHHHHH--S-TT---SS-PPPTT--TTSHHHHHHHHHHHHHIIIIIIHHHHHHHHHHHHHHHHHHHHHHHHHHHHHHHTTS-EE-TTS-EEEEEEGGGTEEEEE-----TT-----HHHHHHHHHHHHHHHHHHHHHHHT-